Protein AF-A0A7Y7BFF6-F1 (afdb_monomer_lite)

Secondary structure (DSSP, 8-state):
-PPPP----------------PPPP--S--TTTTSS---------STT------------SGGG-TTEE-S--SPEEEEETTTTEEEEE-TT-S-EEEEETT----EEEESS---TT-PPPP-EEGGGTTTTEETTTTEEHHHHHHHHHS-EEEEEEE-SSEEEEEEEPPPPGGG--SSSTTHHHHHHHH--EEEEEEETTEEEEEEE-TT-TTGGG-EE-SSSEEEEEPPPPTTS-TT---EEEEE---

Foldseek 3Di:
DDDDDDDDDDDDDPPPPPPDDDDDPPDPDDVPPPPDDDDDDDDDDDDPDDDDDDDDDPDPWPCVPPFFADPFFHWAKDADPQQQKIWIDGFLAQWIWMAHNVGPDIDTQEHRNDDPQQDRAHTDGPVCFPPCQDPVPSGHFVNLLRVLQHKTWDHWYDANFKIKTKIKHGADPVLRDPGNVCSVVSSLVGIFIKIWMDGRHDTDDMDTPRQQVQVVVWDDPHNFWIKGWHDDDPPDPPPDTDIDIGGHDD

Sequence (250 aa):
MDNKIATVSNQKTNEILKTGSYRVPLMEYKPGFLEAEDITYKLSIEERRVELITQKLTLDNIYDDQNTFYPYFTPIIAASNKQQVFYMATPYGKTIYQMSLGSNNWEVFMEDVQLVGLNKPNGVPFSEQNKNINPMFGMTEKEMIYVESNGRILRIFTSENRLAIVHKTSFPEKNIPNTSKNIYSLSKKYQSIYLSVFEGKKKIFESDISQYPNWKNMLMLNDSTFLMEKVPEEDIEPNETTFELLTITP

Radius of gyration: 22.23 Å; chains: 1; bounding box: 56×48×79 Å

Structure (mmCIF, N/CA/C/O backbone):
data_AF-A0A7Y7BFF6-F1
#
_entry.id   AF-A0A7Y7BFF6-F1
#
loop_
_atom_site.group_PDB
_atom_site.id
_atom_site.type_symbol
_atom_site.label_atom_id
_atom_site.label_alt_id
_atom_site.label_comp_id
_atom_site.label_asym_id
_atom_site.label_entity_id
_atom_site.label_seq_id
_atom_site.pdbx_PDB_ins_code
_atom_site.Cartn_x
_atom_site.Cartn_y
_atom_site.Cartn_z
_atom_site.occupancy
_atom_site.B_iso_or_equiv
_atom_site.auth_seq_id
_atom_site.auth_comp_id
_atom_site.auth_asym_id
_atom_site.auth_atom_id
_atom_site.pdbx_PDB_model_num
ATOM 1 N N . MET A 1 1 ? -35.507 2.633 -55.254 1.00 33.41 1 MET A N 1
ATOM 2 C CA . MET A 1 1 ? -35.355 1.246 -54.772 1.00 33.41 1 MET A CA 1
ATOM 3 C C . MET A 1 1 ? -34.742 1.340 -53.398 1.00 33.41 1 MET A C 1
ATOM 5 O O . MET A 1 1 ? -33.596 1.752 -53.273 1.00 33.41 1 MET A O 1
ATOM 9 N N . ASP A 1 2 ? -35.576 1.079 -52.401 1.00 26.52 2 ASP A N 1
ATOM 10 C CA . ASP A 1 2 ? -35.280 1.215 -50.981 1.00 26.52 2 ASP A CA 1
ATOM 11 C C . ASP A 1 2 ? -34.502 0.000 -50.483 1.00 26.52 2 ASP A C 1
ATOM 13 O O . ASP A 1 2 ? -34.954 -1.135 -50.646 1.00 26.52 2 ASP A O 1
ATOM 17 N N . ASN A 1 3 ? -33.359 0.236 -49.838 1.00 28.16 3 ASN A N 1
ATOM 18 C CA . ASN A 1 3 ? -32.677 -0.801 -49.076 1.00 28.16 3 ASN A CA 1
ATOM 19 C C . ASN A 1 3 ? -33.102 -0.712 -47.612 1.00 28.16 3 ASN A C 1
ATOM 21 O O . ASN A 1 3 ? -32.906 0.291 -46.928 1.00 28.16 3 ASN A O 1
ATOM 25 N N . LYS A 1 4 ? -33.756 -1.793 -47.188 1.00 27.27 4 LYS A N 1
ATOM 26 C CA . LYS A 1 4 ? -34.405 -1.991 -45.898 1.00 27.27 4 LYS A CA 1
ATOM 27 C C . LYS A 1 4 ? -33.374 -2.133 -44.779 1.00 27.27 4 LYS A C 1
ATOM 29 O O . LYS A 1 4 ? -32.418 -2.893 -44.896 1.00 27.27 4 LYS A O 1
ATOM 34 N N . ILE A 1 5 ? -33.643 -1.445 -43.674 1.00 26.41 5 ILE A N 1
ATOM 35 C CA . ILE A 1 5 ? -33.011 -1.652 -42.371 1.00 26.41 5 ILE A CA 1
ATOM 36 C C . ILE A 1 5 ? -33.475 -3.012 -41.835 1.00 26.41 5 ILE A C 1
ATOM 38 O O . ILE A 1 5 ? -34.678 -3.272 -41.769 1.00 26.41 5 ILE A O 1
ATOM 42 N N . ALA A 1 6 ? -32.530 -3.871 -41.453 1.00 24.58 6 ALA A N 1
ATOM 43 C CA . ALA A 1 6 ? -32.811 -5.091 -40.708 1.00 24.58 6 ALA A CA 1
ATOM 44 C C . ALA A 1 6 ? -32.486 -4.865 -39.228 1.00 24.58 6 ALA A C 1
ATOM 46 O O . ALA A 1 6 ? -31.328 -4.738 -38.836 1.00 24.58 6 ALA A O 1
ATOM 47 N N . THR A 1 7 ? -33.538 -4.817 -38.417 1.00 25.86 7 THR A N 1
ATOM 48 C CA . THR A 1 7 ? -33.485 -4.900 -36.957 1.00 25.86 7 THR A CA 1
ATOM 49 C C . THR A 1 7 ? -33.488 -6.374 -36.556 1.00 25.86 7 THR A C 1
ATOM 51 O O . THR A 1 7 ? -34.394 -7.103 -36.954 1.00 25.86 7 THR A O 1
ATOM 54 N N . VAL A 1 8 ? -32.529 -6.811 -35.738 1.00 24.69 8 VAL A N 1
ATOM 55 C CA . VAL A 1 8 ? -32.561 -8.106 -35.026 1.00 24.69 8 VAL A CA 1
ATOM 56 C C . VAL A 1 8 ? -32.002 -7.838 -33.626 1.00 24.69 8 VAL A C 1
ATOM 58 O O . VAL A 1 8 ? -30.815 -7.594 -33.467 1.00 24.69 8 VAL A O 1
ATOM 61 N N . SER A 1 9 ? -32.852 -7.452 -32.673 1.00 24.69 9 SER A N 1
ATOM 62 C CA . SER A 1 9 ? -33.593 -8.291 -31.714 1.00 24.69 9 SER A CA 1
ATOM 63 C C . SER A 1 9 ? -32.695 -9.019 -30.707 1.00 24.69 9 SER A C 1
ATOM 65 O O . SER A 1 9 ? -32.046 -10.008 -31.041 1.00 24.69 9 SER A O 1
ATOM 67 N N . ASN A 1 10 ? -32.744 -8.543 -29.458 1.00 34.69 10 ASN A N 1
ATOM 68 C CA . ASN A 1 10 ? -32.218 -9.196 -28.262 1.00 34.69 10 ASN A CA 1
ATOM 69 C C . ASN A 1 10 ? -32.690 -10.653 -28.190 1.00 34.69 10 ASN A C 1
ATOM 71 O O . ASN A 1 10 ? -33.850 -10.920 -27.871 1.00 34.69 10 ASN A O 1
ATOM 75 N N . GLN A 1 11 ? -31.776 -11.590 -28.425 1.00 29.23 11 GLN A N 1
ATOM 76 C CA . GLN A 1 11 ? -31.942 -12.966 -27.990 1.00 29.23 11 GLN A CA 1
ATOM 77 C C . GLN A 1 11 ? -31.073 -13.193 -26.759 1.00 29.23 11 GLN A C 1
ATOM 79 O O . GLN A 1 11 ? -29.862 -13.001 -26.774 1.00 29.23 11 GLN A O 1
ATOM 84 N N . LYS A 1 12 ? -31.747 -13.578 -25.672 1.00 38.16 12 LYS A N 1
ATOM 85 C CA . LYS A 1 12 ? -31.154 -14.126 -24.457 1.00 38.16 12 LYS A CA 1
ATOM 86 C C . LYS A 1 12 ? -30.364 -15.384 -24.816 1.00 38.16 12 LYS A C 1
ATOM 88 O O . LYS A 1 12 ? -30.931 -16.472 -24.871 1.00 38.16 12 LYS A O 1
ATOM 93 N N . THR A 1 13 ? -29.061 -15.247 -24.973 1.00 27.39 13 THR A N 1
ATOM 94 C CA . THR A 1 13 ? -28.114 -16.327 -24.725 1.00 27.39 13 THR A CA 1
ATOM 95 C C . THR A 1 13 ? -27.342 -15.947 -23.474 1.00 27.39 13 THR A C 1
ATOM 97 O O . THR A 1 13 ? -26.497 -15.059 -23.485 1.00 27.39 13 THR A O 1
ATOM 100 N N . ASN A 1 14 ? -27.662 -16.617 -22.364 1.00 31.70 14 ASN A N 1
ATOM 101 C CA . ASN A 1 14 ? -26.747 -16.712 -21.231 1.00 31.70 14 ASN A CA 1
ATOM 102 C C . ASN A 1 14 ? -25.562 -17.581 -21.678 1.00 31.70 14 ASN A C 1
ATOM 104 O O . ASN A 1 14 ? -25.450 -18.738 -21.281 1.00 31.70 14 ASN A O 1
ATOM 108 N N . GLU A 1 15 ? -24.706 -17.054 -22.549 1.00 26.66 15 GLU A N 1
ATOM 109 C CA . GLU A 1 15 ? -23.352 -17.569 -22.654 1.00 26.66 15 GLU A CA 1
ATOM 110 C C . GLU A 1 15 ? -22.581 -16.989 -21.477 1.00 26.66 15 GLU A C 1
ATOM 112 O O . GLU A 1 15 ? -22.313 -15.790 -21.401 1.00 26.66 15 GLU A O 1
ATOM 117 N N . ILE A 1 16 ? -22.246 -17.856 -20.524 1.00 28.16 16 ILE A N 1
ATOM 118 C CA . ILE A 1 16 ? -21.184 -17.564 -19.571 1.00 28.16 16 ILE A CA 1
ATOM 119 C C . ILE A 1 16 ? -19.907 -17.481 -20.412 1.00 28.16 16 ILE A C 1
ATOM 121 O O . ILE A 1 16 ? -19.258 -18.492 -20.685 1.00 28.16 16 ILE A O 1
ATOM 125 N N . LEU A 1 17 ? -19.578 -16.272 -20.873 1.00 31.48 17 LEU A N 1
ATOM 126 C CA . LEU A 1 17 ? -18.250 -15.950 -21.371 1.00 31.48 17 LEU A CA 1
ATOM 127 C C . LEU A 1 17 ? -17.279 -16.379 -20.272 1.00 31.48 17 LEU A C 1
ATOM 129 O O . LEU A 1 17 ? -17.399 -15.930 -19.131 1.00 31.48 17 LEU A O 1
ATOM 133 N N . LYS A 1 18 ? -16.376 -17.311 -20.600 1.00 29.70 18 LYS A N 1
ATOM 134 C CA . LYS A 1 18 ? -15.351 -17.826 -19.685 1.00 29.70 18 LYS A CA 1
ATOM 135 C C . LYS A 1 18 ? -14.792 -16.679 -18.845 1.00 29.70 18 LYS A C 1
ATOM 137 O O . LYS A 1 18 ? -14.234 -15.730 -19.399 1.00 29.70 18 LYS A O 1
ATOM 142 N N . THR A 1 19 ? -14.931 -16.787 -17.525 1.00 26.61 19 THR A N 1
ATOM 143 C CA . THR A 1 19 ? -14.286 -15.896 -16.561 1.00 26.61 19 THR A CA 1
ATOM 144 C C . THR A 1 19 ? -12.778 -15.973 -16.767 1.00 26.61 19 THR A C 1
ATOM 146 O O . THR A 1 19 ? -12.158 -17.003 -16.506 1.00 26.61 19 THR A O 1
ATOM 149 N N . GLY A 1 20 ? -12.205 -14.891 -17.276 1.00 28.34 20 GLY A N 1
ATOM 150 C CA . GLY A 1 20 ? -10.782 -14.725 -17.524 1.00 28.34 20 GLY A CA 1
ATOM 151 C C . GLY A 1 20 ? -10.478 -13.249 -17.751 1.00 28.34 20 GLY A C 1
ATOM 152 O O . GLY A 1 20 ? -11.352 -12.488 -18.165 1.00 28.34 20 GLY A O 1
ATOM 153 N N . SER A 1 21 ? -9.256 -12.829 -17.442 1.00 26.59 21 SER A N 1
ATOM 154 C CA . SER A 1 21 ? -8.805 -11.459 -17.684 1.00 26.59 21 SER A CA 1
ATOM 155 C C . SER A 1 21 ? -8.542 -11.266 -19.176 1.00 26.59 21 SER A C 1
ATOM 157 O O . SER A 1 21 ? -7.613 -11.860 -19.722 1.00 26.59 21 SER A O 1
ATOM 159 N N . TYR A 1 22 ? -9.341 -10.432 -19.840 1.00 27.83 22 TYR A N 1
ATOM 160 C CA . TYR A 1 22 ? -9.114 -10.041 -21.231 1.00 27.83 22 TYR A CA 1
ATOM 161 C C . TYR A 1 22 ? -8.391 -8.693 -21.269 1.00 27.83 22 TYR A C 1
ATOM 163 O O . TYR A 1 22 ? -8.806 -7.740 -20.611 1.00 27.83 22 TYR A O 1
ATOM 171 N N . ARG A 1 23 ? -7.313 -8.597 -22.053 1.00 30.42 23 ARG A N 1
ATOM 172 C CA . ARG A 1 23 ? -6.704 -7.313 -22.416 1.00 30.42 23 ARG A CA 1
ATOM 173 C C . ARG A 1 23 ? -7.345 -6.822 -23.706 1.00 30.42 23 ARG A C 1
ATOM 175 O O . ARG A 1 23 ? -7.234 -7.492 -24.729 1.00 30.42 23 ARG A O 1
ATOM 182 N N . VAL A 1 24 ? -7.971 -5.650 -23.663 1.00 30.12 24 VAL A N 1
ATOM 183 C CA . VAL A 1 24 ? -8.358 -4.932 -24.880 1.00 30.12 24 VAL A CA 1
ATOM 184 C C . VAL A 1 24 ? -7.143 -4.113 -25.326 1.00 30.12 24 VAL A C 1
ATOM 186 O O . VAL A 1 24 ? -6.653 -3.300 -24.541 1.00 30.12 24 VAL A O 1
ATOM 189 N N . PRO A 1 25 ? -6.599 -4.325 -26.536 1.00 31.47 25 PRO A N 1
ATOM 190 C CA . PRO A 1 25 ? -5.584 -3.431 -27.070 1.00 31.47 25 PRO A CA 1
ATOM 191 C C . PRO A 1 25 ? -6.209 -2.047 -27.272 1.00 31.47 25 PRO A C 1
ATOM 193 O O . PRO A 1 25 ? -7.229 -1.922 -27.951 1.00 31.47 25 PRO A O 1
ATOM 196 N N . LEU A 1 26 ? -5.600 -1.009 -26.695 1.00 38.91 26 LEU A N 1
ATOM 197 C CA . LEU A 1 26 ? -5.906 0.376 -27.052 1.00 38.91 26 LEU A CA 1
ATOM 198 C C . LEU A 1 26 ? -5.475 0.576 -28.511 1.00 38.91 26 LEU A C 1
ATOM 200 O O . LEU A 1 26 ? -4.303 0.810 -28.800 1.00 38.91 26 LEU A O 1
ATOM 204 N N . MET A 1 27 ? -6.422 0.398 -29.437 1.00 31.77 27 MET A N 1
ATOM 205 C CA . MET A 1 27 ? -6.283 0.883 -30.808 1.00 31.77 27 MET A CA 1
ATOM 206 C C . MET A 1 27 ? -6.081 2.401 -30.777 1.00 31.77 27 MET A C 1
ATOM 208 O O . MET A 1 27 ? -6.569 3.066 -29.865 1.00 31.77 27 MET A O 1
ATOM 212 N N . GLU A 1 28 ? -5.333 2.904 -31.761 1.00 35.09 28 GLU A N 1
ATOM 213 C CA . GLU A 1 28 ? -4.931 4.304 -31.930 1.00 35.09 28 GLU A CA 1
ATOM 214 C C . GLU A 1 28 ? -5.934 5.308 -31.352 1.00 35.09 28 GLU A C 1
ATOM 216 O O . GLU A 1 28 ? -7.123 5.292 -31.679 1.00 35.09 28 GLU A O 1
ATOM 221 N N . TYR A 1 29 ? -5.410 6.187 -30.496 1.00 36.97 29 TYR A N 1
ATOM 222 C CA . TYR A 1 29 ? -6.125 7.264 -29.826 1.00 36.97 29 TYR A CA 1
ATOM 223 C C . TYR A 1 29 ? -7.003 8.038 -30.821 1.00 36.97 29 TYR A C 1
ATOM 225 O O . TYR A 1 29 ? -6.522 8.884 -31.577 1.00 36.97 29 TYR A O 1
ATOM 233 N N . LYS A 1 30 ? -8.310 7.760 -30.814 1.00 32.19 30 LYS A N 1
ATOM 234 C CA . LYS A 1 30 ? -9.306 8.670 -31.375 1.00 32.19 30 LYS A CA 1
ATOM 235 C C . LYS A 1 30 ? -9.630 9.710 -30.300 1.00 32.19 30 LYS A C 1
ATOM 237 O O . LYS A 1 30 ? -10.034 9.313 -29.203 1.00 32.19 30 LYS A O 1
ATOM 242 N N . PRO A 1 31 ? -9.484 11.018 -30.581 1.00 31.34 31 PRO A N 1
ATOM 243 C CA . PRO A 1 31 ? -9.957 12.055 -29.673 1.00 31.34 31 PRO A CA 1
ATOM 244 C C . PRO A 1 31 ? -11.454 11.819 -29.434 1.00 31.34 31 PRO A C 1
ATOM 246 O O . PRO A 1 31 ? -12.227 11.807 -30.391 1.00 31.34 31 PRO A O 1
ATOM 249 N N . GLY A 1 32 ? -11.834 11.534 -28.186 1.00 38.69 32 GLY A N 1
ATOM 250 C CA . GLY A 1 32 ? -13.207 11.188 -27.796 1.00 38.69 32 GLY A CA 1
ATOM 251 C C . GLY A 1 32 ? -13.395 9.801 -27.167 1.00 38.69 32 GLY A C 1
ATOM 252 O O . GLY A 1 32 ? -14.488 9.514 -26.703 1.00 38.69 32 GLY A O 1
ATOM 253 N N . PHE A 1 33 ? -12.365 8.943 -27.107 1.00 34.31 33 PHE A N 1
ATOM 254 C CA . PHE A 1 33 ? -12.467 7.643 -26.411 1.00 34.31 33 PHE A CA 1
ATOM 255 C C . PHE A 1 33 ? -12.230 7.732 -24.888 1.00 34.31 33 PHE A C 1
ATOM 257 O O . PHE A 1 33 ? -12.571 6.812 -24.161 1.00 34.31 33 PHE A O 1
ATOM 264 N N . LEU A 1 34 ? -11.649 8.837 -24.404 1.00 34.69 34 LEU A N 1
ATOM 265 C CA . LEU A 1 34 ? -11.399 9.109 -22.977 1.00 34.69 34 LEU A CA 1
ATOM 266 C C . LEU A 1 34 ? -12.340 10.174 -22.395 1.00 34.69 34 LEU A C 1
ATOM 268 O O . LEU A 1 34 ? -12.072 10.744 -21.340 1.00 34.69 34 LEU A O 1
ATOM 272 N N . GLU A 1 35 ? -13.462 10.437 -23.060 1.00 36.09 35 GLU A N 1
ATOM 273 C CA . GLU A 1 35 ? -14.623 10.948 -22.343 1.00 36.09 35 GLU A CA 1
ATOM 274 C C . GLU A 1 35 ? -15.370 9.729 -21.791 1.00 36.09 35 GLU A C 1
ATOM 276 O O . GLU A 1 35 ? -16.049 9.037 -22.540 1.00 36.09 35 GLU A O 1
ATOM 281 N N . ALA A 1 36 ? -15.217 9.492 -20.485 1.00 36.16 36 ALA A N 1
ATOM 282 C CA . ALA A 1 36 ? -15.808 8.413 -19.685 1.00 36.16 36 ALA A CA 1
ATOM 283 C C . ALA A 1 36 ? -15.014 7.093 -19.638 1.00 36.16 36 ALA A C 1
ATOM 285 O O . ALA A 1 36 ? -15.031 6.293 -20.564 1.00 36.16 36 ALA A O 1
ATOM 286 N N . GLU A 1 37 ? -14.361 6.833 -18.502 1.00 30.31 37 GLU A N 1
ATOM 287 C CA . GLU A 1 37 ? -14.862 5.887 -17.486 1.00 30.31 37 GLU A CA 1
ATOM 288 C C . GLU A 1 37 ? -13.778 5.651 -16.417 1.00 30.31 37 GLU A C 1
ATOM 290 O O . GLU A 1 37 ? -12.951 4.747 -16.518 1.00 30.31 37 GLU A O 1
ATOM 295 N N . ASP A 1 38 ? -13.798 6.461 -15.354 1.00 33.84 38 ASP A N 1
ATOM 296 C CA . ASP A 1 38 ? -13.112 6.131 -14.103 1.00 33.84 38 ASP A CA 1
ATOM 297 C C . ASP A 1 38 ? -13.982 5.133 -13.326 1.00 33.84 38 ASP A C 1
ATOM 299 O O . ASP A 1 38 ? -15.070 5.464 -12.849 1.00 33.84 38 ASP A O 1
ATOM 303 N N . ILE A 1 39 ? -13.525 3.885 -13.216 1.00 30.23 39 ILE A N 1
ATOM 304 C CA . ILE A 1 39 ? -14.271 2.799 -12.567 1.00 30.23 39 ILE A CA 1
ATOM 305 C C . ILE A 1 39 ? -13.813 2.672 -11.110 1.00 30.23 39 ILE A C 1
ATOM 307 O O . ILE A 1 39 ? -12.686 2.259 -10.841 1.00 30.23 39 ILE A O 1
ATOM 311 N N . THR A 1 40 ? -14.697 2.961 -10.151 1.00 34.09 40 THR A N 1
ATOM 312 C CA . THR A 1 40 ? -14.514 2.587 -8.735 1.00 34.09 40 THR A CA 1
ATOM 313 C C . THR A 1 40 ? -15.777 1.908 -8.201 1.00 34.09 40 THR A C 1
ATOM 315 O O . THR A 1 40 ? -16.891 2.362 -8.452 1.00 34.09 40 THR A O 1
ATOM 318 N N . TYR A 1 41 ? -15.610 0.798 -7.474 1.00 30.81 41 TYR A N 1
ATOM 319 C CA . TYR A 1 41 ? -16.701 -0.067 -7.014 1.00 30.81 41 TYR A CA 1
ATOM 320 C C . TYR A 1 41 ? -17.181 0.316 -5.606 1.00 30.81 41 TYR A C 1
ATOM 322 O O . TYR A 1 41 ? -16.373 0.432 -4.686 1.00 30.81 41 TYR A O 1
ATOM 330 N N . LYS A 1 42 ? -18.502 0.417 -5.405 1.00 33.56 42 LYS A N 1
ATOM 331 C CA . LYS A 1 42 ? -19.147 0.444 -4.080 1.00 33.56 42 LYS A CA 1
ATOM 332 C C . LYS A 1 42 ? -20.212 -0.651 -4.039 1.00 33.56 42 LYS A C 1
ATOM 334 O O . LYS A 1 42 ? -21.018 -0.755 -4.959 1.00 33.56 42 LYS A O 1
ATOM 339 N N . LEU A 1 43 ? -20.210 -1.471 -2.988 1.00 27.98 43 LEU A N 1
ATOM 340 C CA . LEU A 1 43 ? -21.241 -2.482 -2.750 1.00 27.98 43 LEU A CA 1
ATOM 341 C C . LEU A 1 43 ? -22.232 -1.919 -1.722 1.00 27.98 43 LEU A C 1
ATOM 343 O O . LEU A 1 43 ? -21.849 -1.634 -0.590 1.00 27.98 43 LEU A O 1
ATOM 347 N N . SER A 1 44 ? -23.487 -1.739 -2.126 1.00 28.83 44 SER A N 1
ATOM 348 C CA . SER A 1 44 ? -24.608 -1.428 -1.235 1.00 28.83 44 SER A CA 1
ATOM 349 C C . SER A 1 44 ? -25.555 -2.625 -1.247 1.00 28.83 44 SER A C 1
ATOM 351 O O . SER A 1 44 ? -25.980 -3.054 -2.320 1.00 28.83 44 SER A O 1
ATOM 353 N N . ILE A 1 45 ? -25.838 -3.197 -0.074 1.00 30.86 45 ILE A N 1
ATOM 354 C CA . ILE A 1 45 ? -26.837 -4.258 0.094 1.00 30.86 45 ILE A CA 1
ATOM 355 C C . ILE A 1 45 ? -27.985 -3.667 0.906 1.00 30.86 45 ILE A C 1
ATOM 357 O O . ILE A 1 45 ? -28.085 -3.883 2.108 1.00 30.86 45 ILE A O 1
ATOM 361 N N . GLU A 1 46 ? -28.858 -2.934 0.226 1.00 30.53 46 GLU A N 1
ATOM 362 C CA . GLU A 1 46 ? -30.227 -2.735 0.684 1.00 30.53 46 GLU A CA 1
ATOM 363 C C . GLU A 1 46 ? -31.169 -3.226 -0.416 1.00 30.53 46 GLU A C 1
ATOM 365 O O . GLU A 1 46 ? -31.022 -2.910 -1.596 1.00 30.53 46 GLU A O 1
ATOM 370 N N . GLU A 1 47 ? -32.049 -4.138 -0.012 1.00 35.62 47 GLU A N 1
ATOM 371 C CA . GLU A 1 47 ? -33.202 -4.687 -0.727 1.00 35.62 47 GLU A CA 1
ATOM 372 C C . GLU A 1 47 ? -33.255 -4.441 -2.253 1.00 35.62 47 GLU A C 1
ATOM 374 O O . GLU A 1 47 ? -33.990 -3.614 -2.782 1.00 35.62 47 GLU A O 1
ATOM 379 N N . ARG A 1 48 ? -32.513 -5.285 -2.983 1.00 33.81 48 ARG A N 1
ATOM 380 C CA . ARG A 1 48 ? -32.713 -5.618 -4.410 1.00 33.81 48 ARG A CA 1
ATOM 381 C C . ARG A 1 48 ? -32.571 -4.486 -5.438 1.00 33.81 48 ARG A C 1
ATOM 383 O O . ARG A 1 48 ? -33.087 -4.628 -6.549 1.00 33.81 48 ARG A O 1
ATOM 390 N N . ARG A 1 49 ? -31.770 -3.454 -5.171 1.00 27.86 49 ARG A N 1
ATOM 391 C CA . ARG A 1 49 ? -31.165 -2.647 -6.246 1.00 27.86 49 ARG A CA 1
ATOM 392 C C . ARG A 1 49 ? -29.699 -2.342 -5.964 1.00 27.86 49 ARG A C 1
ATOM 394 O O . ARG A 1 49 ? -29.368 -1.643 -5.019 1.00 27.86 49 ARG A O 1
ATOM 401 N N . VAL A 1 50 ? -28.829 -2.846 -6.837 1.00 30.31 50 VAL A N 1
ATOM 402 C CA . VAL A 1 50 ? -27.457 -2.349 -6.975 1.00 30.31 50 VAL A CA 1
ATOM 403 C C . VAL A 1 50 ? -27.531 -1.191 -7.963 1.00 30.31 50 VAL A C 1
ATOM 405 O O . VAL A 1 50 ? -27.678 -1.416 -9.162 1.00 30.31 50 VAL A O 1
ATOM 408 N N . GLU A 1 51 ? -27.509 0.042 -7.466 1.00 29.83 51 GLU A N 1
ATOM 409 C CA . GLU A 1 51 ? -27.385 1.222 -8.322 1.00 29.83 51 GLU A CA 1
ATOM 410 C C . GLU A 1 51 ? -25.905 1.570 -8.493 1.00 29.83 51 GLU A C 1
ATOM 412 O O . GLU A 1 51 ? -25.161 1.730 -7.524 1.00 29.83 51 GLU A O 1
ATOM 417 N N . LEU A 1 52 ? -25.473 1.643 -9.752 1.00 33.56 52 LEU A N 1
ATOM 418 C CA . LEU A 1 52 ? -24.131 2.064 -10.126 1.00 33.56 52 LEU A CA 1
ATOM 419 C C . LEU A 1 52 ? -24.107 3.596 -10.113 1.00 33.56 52 LEU A C 1
ATOM 421 O O . LEU A 1 52 ? -24.674 4.234 -10.998 1.00 33.56 52 LEU A O 1
ATOM 425 N N . ILE A 1 53 ? -23.503 4.189 -9.086 1.00 36.44 53 ILE A N 1
ATOM 426 C CA . ILE A 1 53 ? -23.353 5.642 -8.986 1.00 36.44 53 ILE A CA 1
ATOM 427 C C . ILE A 1 53 ? -21.926 5.999 -9.399 1.00 36.44 53 ILE A C 1
ATOM 429 O O . ILE A 1 53 ? -20.976 5.710 -8.675 1.00 36.44 53 ILE A O 1
ATOM 433 N N . THR A 1 54 ? -21.783 6.645 -10.556 1.00 35.00 54 THR A N 1
ATOM 434 C CA . THR A 1 54 ? -20.509 7.201 -11.026 1.00 35.00 54 THR A CA 1
ATOM 435 C C . THR A 1 54 ? -20.362 8.617 -10.476 1.00 35.00 54 THR A C 1
ATOM 437 O O . THR A 1 54 ? -21.134 9.506 -10.833 1.00 35.00 54 THR A O 1
ATOM 440 N N . GLN A 1 55 ? -19.379 8.847 -9.606 1.00 41.72 55 GLN A N 1
ATOM 441 C CA . GLN A 1 55 ? -18.993 10.193 -9.185 1.00 41.72 55 GLN A CA 1
ATOM 442 C C . GLN A 1 55 ? -17.544 10.470 -9.557 1.00 41.72 55 GLN A C 1
ATOM 444 O O . GLN A 1 55 ? -16.657 9.665 -9.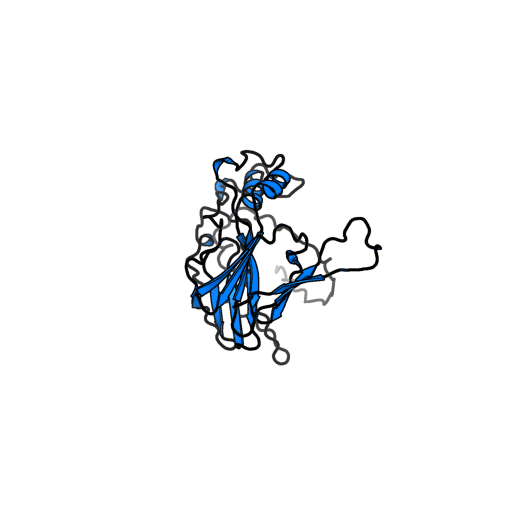283 1.00 41.72 55 GLN A O 1
ATOM 449 N N . LYS A 1 56 ? -17.316 11.638 -10.165 1.00 41.38 56 LYS A N 1
ATOM 450 C CA . LYS A 1 56 ? -15.979 12.142 -10.461 1.00 41.38 56 LYS A CA 1
ATOM 451 C C . LYS A 1 56 ? -15.314 12.556 -9.153 1.00 41.38 56 LYS A C 1
ATOM 453 O O . LYS A 1 56 ? -15.723 13.532 -8.528 1.00 41.38 56 LYS A O 1
ATOM 458 N N . LEU A 1 57 ? -14.296 11.808 -8.758 1.00 45.38 57 LEU A N 1
ATOM 459 C CA . LEU A 1 57 ? -13.433 12.161 -7.645 1.00 45.38 57 LEU A CA 1
ATOM 460 C C . LEU A 1 57 ? -12.243 12.942 -8.190 1.00 45.38 57 LEU A C 1
ATOM 462 O O . LEU A 1 57 ? -11.377 12.371 -8.843 1.00 45.38 57 LEU A O 1
ATOM 466 N N . THR A 1 58 ? -12.196 14.245 -7.921 1.00 45.34 58 THR A N 1
ATOM 467 C CA . THR A 1 58 ? -10.970 15.028 -8.112 1.00 45.34 58 THR A CA 1
ATOM 468 C C . THR A 1 58 ? -10.063 14.731 -6.922 1.00 45.34 58 THR A C 1
ATOM 470 O O . THR A 1 58 ? -10.147 15.378 -5.879 1.00 45.34 58 THR A O 1
ATOM 473 N N . LEU A 1 59 ? -9.289 13.657 -7.022 1.00 53.47 59 LEU A N 1
ATOM 474 C CA . LEU A 1 59 ? -8.292 13.300 -6.025 1.00 53.47 59 LEU A CA 1
ATOM 475 C C . LEU A 1 59 ? -7.000 13.988 -6.456 1.00 53.47 59 LEU A C 1
ATOM 477 O O . LEU A 1 59 ? -6.423 13.517 -7.421 1.00 53.47 59 LEU A O 1
ATOM 481 N N . ASP A 1 60 ? -6.528 15.024 -5.755 1.00 51.28 60 ASP A N 1
ATOM 482 C CA . ASP A 1 60 ? -5.166 15.541 -5.970 1.00 51.28 60 ASP A CA 1
ATOM 483 C C . ASP A 1 60 ? -4.173 14.396 -5.730 1.00 51.28 60 ASP A C 1
ATOM 485 O O . ASP A 1 60 ? -3.818 14.056 -4.595 1.00 51.28 60 ASP A O 1
ATOM 489 N N . ASN A 1 61 ? -3.808 13.699 -6.800 1.00 65.69 61 ASN A N 1
ATOM 490 C CA . ASN A 1 61 ? -3.072 12.458 -6.716 1.00 65.69 61 ASN A CA 1
ATOM 491 C C . ASN A 1 61 ? -2.145 12.323 -7.925 1.00 65.69 61 ASN A C 1
ATOM 493 O O . ASN A 1 61 ? -2.305 12.945 -8.970 1.00 65.69 61 ASN A O 1
ATOM 497 N N . ILE A 1 62 ? -1.123 11.492 -7.774 1.00 73.31 62 ILE A N 1
ATOM 498 C CA . ILE A 1 62 ? -0.119 11.278 -8.820 1.00 73.31 62 ILE A CA 1
ATOM 499 C C . ILE A 1 62 ? -0.695 10.718 -10.137 1.00 73.31 62 ILE A C 1
ATOM 501 O O . ILE A 1 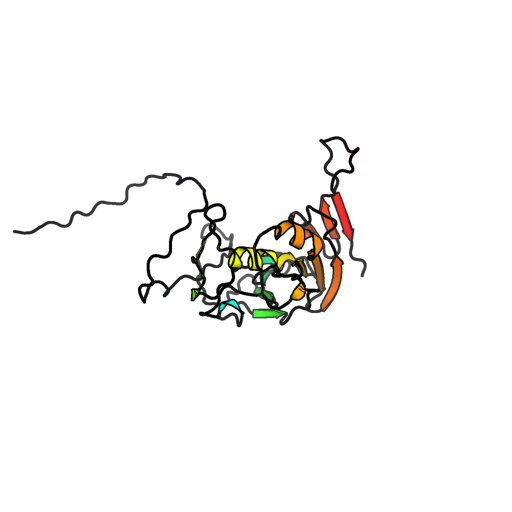62 ? 0.009 10.725 -11.137 1.00 73.31 62 ILE A O 1
ATOM 505 N N . TYR A 1 63 ? -1.924 10.193 -10.137 1.00 74.38 63 TYR A N 1
ATOM 506 C CA . TYR A 1 63 ? -2.564 9.570 -11.298 1.00 74.38 63 TYR A CA 1
ATOM 507 C C . TYR A 1 63 ? -3.224 10.595 -12.225 1.00 74.38 63 TYR A C 1
ATOM 509 O O . TYR A 1 63 ? -3.571 10.238 -13.346 1.00 74.38 63 TYR A O 1
ATOM 517 N N . ASP A 1 64 ? -3.326 11.859 -11.807 1.00 73.62 64 ASP A N 1
ATOM 518 C CA . ASP A 1 64 ? -3.773 12.957 -12.671 1.00 73.62 64 ASP A CA 1
ATOM 519 C C . ASP A 1 64 ? -2.715 13.352 -13.725 1.00 73.62 64 ASP A C 1
ATOM 521 O O . ASP A 1 64 ? -3.003 14.117 -14.650 1.00 73.62 64 ASP A O 1
ATOM 525 N N . ASP A 1 65 ? -1.480 12.838 -13.620 1.00 77.94 65 ASP A N 1
ATOM 526 C CA . ASP A 1 65 ? -0.427 13.089 -14.607 1.00 77.94 65 ASP A CA 1
ATOM 527 C C . ASP A 1 65 ? -0.699 12.355 -15.930 1.00 77.94 65 ASP A C 1
ATOM 529 O O . ASP A 1 65 ? -0.390 11.177 -16.107 1.00 77.94 65 ASP A O 1
ATOM 533 N N . GLN A 1 66 ? -1.194 13.103 -16.914 1.00 78.44 66 GLN A N 1
ATOM 534 C CA . GLN A 1 66 ? -1.472 12.614 -18.268 1.00 78.44 66 GLN A CA 1
ATOM 535 C C . GLN A 1 66 ? -0.222 12.199 -19.066 1.00 78.44 66 GLN A C 1
ATOM 537 O O . GLN A 1 66 ? -0.358 11.668 -20.167 1.00 78.44 66 GLN A O 1
ATOM 542 N N . ASN A 1 67 ? 0.992 12.436 -18.555 1.00 85.44 67 ASN A N 1
ATOM 543 C CA . ASN A 1 67 ? 2.251 12.062 -19.210 1.00 85.44 67 ASN A CA 1
ATOM 544 C C . ASN A 1 67 ? 2.917 10.828 -18.591 1.00 85.44 67 ASN A C 1
ATOM 546 O O . ASN A 1 67 ? 3.832 10.258 -19.200 1.00 85.44 67 ASN A O 1
ATOM 550 N N . THR A 1 68 ? 2.395 10.347 -17.463 1.00 85.19 68 THR A N 1
ATOM 551 C CA . THR A 1 68 ? 2.973 9.236 -16.718 1.00 85.19 68 THR A CA 1
ATOM 552 C C . THR A 1 68 ? 1.923 8.188 -16.369 1.00 85.19 68 THR A C 1
ATOM 554 O O . THR A 1 68 ? 0.928 8.453 -15.710 1.00 85.19 68 THR A O 1
ATOM 557 N N . PHE A 1 69 ? 2.187 6.943 -16.741 1.00 84.31 69 PHE A N 1
ATOM 558 C CA . PHE A 1 69 ? 1.377 5.803 -16.352 1.00 84.31 69 PHE A CA 1
ATOM 559 C C . PHE A 1 69 ? 1.895 5.121 -15.090 1.00 84.31 69 PHE A C 1
ATOM 561 O O . PHE A 1 69 ? 3.075 4.778 -14.975 1.00 84.31 69 PHE A O 1
ATOM 568 N N . TYR A 1 70 ? 0.968 4.812 -14.188 1.00 85.44 70 TYR A N 1
ATOM 569 C CA . TYR A 1 70 ? 1.220 4.045 -12.978 1.00 85.44 70 TYR A CA 1
ATOM 570 C C . TYR A 1 70 ? 0.531 2.673 -13.067 1.00 85.44 70 TYR A C 1
ATOM 572 O O . TYR A 1 70 ? -0.697 2.616 -13.098 1.00 85.44 70 TYR A O 1
ATOM 580 N N . PRO A 1 71 ? 1.285 1.555 -13.064 1.00 80.50 71 PRO A N 1
ATOM 581 C CA . PRO A 1 71 ? 0.718 0.221 -13.310 1.00 80.50 71 PRO A CA 1
ATOM 582 C C . PRO A 1 71 ? -0.294 -0.270 -12.265 1.00 80.50 71 PRO A C 1
ATOM 584 O O . PRO A 1 71 ? -1.122 -1.127 -12.564 1.00 80.50 71 PRO A O 1
ATOM 587 N N . TYR A 1 72 ? -0.249 0.265 -11.040 1.00 82.81 72 TYR A N 1
ATOM 588 C CA . TYR A 1 72 ? -1.217 -0.038 -9.986 1.00 82.81 72 TYR A CA 1
ATOM 589 C C . TYR A 1 72 ? -2.078 1.179 -9.680 1.00 82.81 72 TYR A C 1
ATOM 591 O O . TYR A 1 72 ? -1.646 2.069 -8.958 1.00 82.81 72 TYR A O 1
ATOM 599 N N . PHE A 1 73 ? -3.304 1.173 -10.192 1.00 79.94 73 PHE A N 1
ATOM 600 C CA . PHE A 1 73 ? -4.270 2.264 -10.036 1.00 79.94 73 PHE A CA 1
ATOM 601 C C . PHE A 1 73 ? -5.566 1.833 -9.334 1.00 79.94 73 PHE A C 1
ATOM 60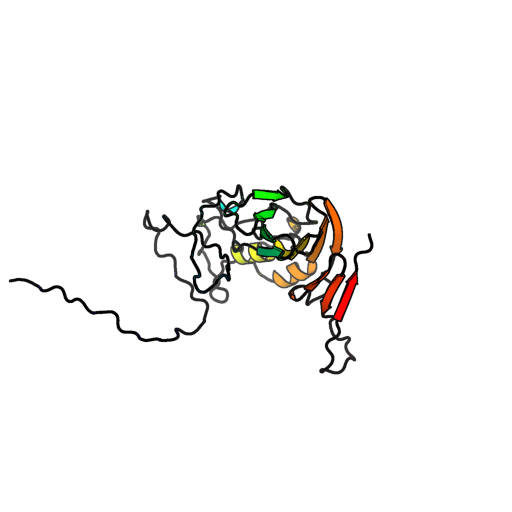3 O O . PHE A 1 73 ? -6.322 2.686 -8.884 1.00 79.94 73 PHE A O 1
ATOM 610 N N . THR A 1 74 ? -5.829 0.527 -9.194 1.00 83.38 74 THR A N 1
ATOM 611 C CA . THR A 1 74 ? -7.032 0.028 -8.510 1.00 83.38 74 THR A CA 1
ATOM 612 C C . THR A 1 74 ? -7.037 0.457 -7.037 1.00 83.38 74 THR A C 1
ATOM 614 O O . THR A 1 74 ? -6.114 0.078 -6.309 1.00 83.38 74 THR A O 1
ATOM 617 N N . PRO A 1 75 ? -8.053 1.210 -6.574 1.00 87.44 75 PRO A N 1
ATOM 618 C CA . PRO A 1 75 ? -8.117 1.654 -5.189 1.00 87.44 75 PRO A CA 1
ATOM 619 C C . PRO A 1 75 ? -8.230 0.494 -4.198 1.00 87.44 75 PRO A C 1
ATOM 621 O O . PRO A 1 75 ? -8.883 -0.519 -4.453 1.00 87.44 75 PRO A O 1
ATOM 624 N N . ILE A 1 76 ? -7.613 0.675 -3.037 1.00 90.50 76 ILE A N 1
ATOM 625 C CA . ILE A 1 76 ? -7.681 -0.234 -1.897 1.00 90.50 76 ILE A CA 1
ATOM 626 C C . ILE A 1 76 ? -8.757 0.302 -0.969 1.00 90.50 76 ILE A C 1
ATOM 628 O O . ILE A 1 76 ? -8.655 1.435 -0.503 1.00 90.50 76 ILE A O 1
ATOM 632 N N . ILE A 1 77 ? -9.782 -0.509 -0.720 1.00 89.94 77 ILE A N 1
ATOM 633 C CA . ILE A 1 77 ? -10.981 -0.107 0.015 1.00 89.94 77 ILE A CA 1
ATOM 634 C C . ILE A 1 77 ? -11.104 -0.954 1.282 1.00 89.94 77 ILE A C 1
ATOM 636 O O . ILE A 1 77 ? -10.838 -2.157 1.265 1.00 89.94 77 ILE A O 1
ATOM 640 N N . ALA A 1 78 ? -11.544 -0.329 2.369 1.00 91.19 78 ALA A N 1
ATOM 641 C CA . ALA A 1 78 ? -11.976 -0.998 3.590 1.00 91.19 78 ALA A CA 1
ATOM 642 C C . ALA A 1 78 ? -13.283 -0.373 4.092 1.00 91.19 78 ALA A C 1
ATOM 644 O O . ALA A 1 78 ? -13.577 0.783 3.794 1.00 91.19 78 ALA A O 1
ATOM 645 N N . ALA A 1 79 ? -14.076 -1.129 4.847 1.00 88.38 79 ALA A N 1
ATOM 646 C CA . ALA A 1 79 ? -15.348 -0.663 5.386 1.00 88.38 79 ALA A CA 1
ATOM 647 C C . ALA A 1 79 ? -15.443 -0.991 6.876 1.00 88.38 79 ALA A C 1
ATOM 649 O O . ALA A 1 79 ? -15.253 -2.141 7.276 1.00 88.38 79 ALA A O 1
ATOM 650 N N . SER A 1 80 ? -15.789 0.011 7.681 1.00 85.12 80 SER A N 1
ATOM 651 C CA . SER A 1 80 ? -16.119 -0.164 9.090 1.00 85.12 80 SER A CA 1
ATOM 652 C C . SER A 1 80 ? -17.632 -0.137 9.257 1.00 85.12 80 SER A C 1
ATOM 654 O O . SER A 1 80 ? -18.255 0.924 9.290 1.00 85.12 80 SER A O 1
ATOM 656 N N . ASN A 1 81 ? -18.235 -1.320 9.398 1.00 75.31 81 ASN A N 1
ATOM 657 C CA . ASN A 1 81 ? -19.675 -1.443 9.646 1.00 75.31 81 ASN A CA 1
ATOM 658 C C . ASN A 1 81 ? -20.088 -0.802 10.980 1.00 75.31 81 ASN A C 1
ATOM 660 O O . ASN A 1 81 ? -21.211 -0.330 11.110 1.00 75.31 81 ASN A O 1
ATOM 664 N N . LYS A 1 82 ? -19.199 -0.773 11.980 1.00 81.38 82 LYS A N 1
ATOM 665 C CA . LYS A 1 82 ? -19.493 -0.144 13.277 1.00 81.38 82 LYS A CA 1
ATOM 666 C C . LYS A 1 82 ? -19.507 1.378 13.183 1.00 81.38 82 LYS A C 1
ATOM 668 O O . LYS A 1 82 ? -20.457 2.004 13.632 1.00 81.38 82 LYS A O 1
ATOM 673 N N . GLN A 1 83 ? -18.471 1.957 12.581 1.00 81.38 83 GLN A N 1
ATOM 674 C CA . GLN A 1 83 ? -18.353 3.409 12.425 1.00 81.38 83 GLN A CA 1
ATOM 675 C C . GLN A 1 83 ? -19.220 3.952 11.285 1.00 81.38 83 GLN A C 1
ATOM 677 O O . GLN A 1 83 ? -19.329 5.162 11.133 1.00 81.38 83 GLN A O 1
ATOM 682 N N . GLN A 1 84 ? -19.824 3.068 10.486 1.00 85.56 84 GLN A N 1
ATOM 683 C CA . GLN A 1 84 ? -20.598 3.433 9.310 1.00 85.56 84 GLN A CA 1
ATOM 684 C C . GLN A 1 84 ? -19.762 4.301 8.351 1.00 85.56 84 GLN A C 1
ATOM 686 O O . GLN A 1 84 ? -20.203 5.352 7.903 1.00 85.56 84 GLN A O 1
ATOM 691 N N . VAL A 1 85 ? -18.538 3.866 8.025 1.00 89.00 85 VAL A N 1
ATOM 692 C CA . VAL A 1 85 ? -17.645 4.562 7.079 1.00 89.00 85 VAL A CA 1
ATOM 693 C C . VAL A 1 85 ? -16.929 3.595 6.131 1.00 89.00 85 VAL A C 1
ATOM 695 O O . VAL A 1 85 ? -16.634 2.450 6.475 1.00 89.00 85 VAL A O 1
ATOM 698 N N . PHE A 1 86 ? -16.605 4.088 4.941 1.00 90.81 86 PHE A N 1
ATOM 699 C CA . PHE A 1 86 ? -15.660 3.501 4.000 1.00 90.81 86 PHE A CA 1
ATOM 700 C C . PHE A 1 86 ? -14.348 4.274 4.034 1.00 90.81 86 PHE A C 1
ATOM 702 O O . PHE A 1 86 ? -14.353 5.498 4.134 1.00 90.81 86 PHE A O 1
ATOM 709 N N . TYR A 1 87 ? -13.244 3.558 3.867 1.00 92.12 87 TYR A N 1
ATOM 710 C CA . TYR A 1 87 ? -11.915 4.112 3.665 1.00 92.12 87 TYR A CA 1
ATOM 711 C C . TYR A 1 87 ? -11.381 3.687 2.308 1.00 92.12 87 TYR A C 1
ATOM 713 O O . TYR A 1 87 ? -11.640 2.571 1.854 1.00 92.12 87 TYR A O 1
ATOM 721 N N . MET A 1 88 ? -10.607 4.564 1.681 1.00 92.50 88 MET A N 1
ATOM 722 C CA . MET A 1 88 ? -9.974 4.303 0.398 1.00 92.50 88 MET A CA 1
ATOM 723 C C . MET A 1 88 ? -8.573 4.902 0.355 1.00 92.50 88 MET A C 1
ATOM 725 O O . MET A 1 88 ? -8.344 6.007 0.842 1.00 92.50 88 MET A O 1
ATOM 729 N N . ALA A 1 89 ? -7.652 4.202 -0.294 1.00 91.75 89 ALA A N 1
ATOM 730 C CA . ALA A 1 89 ? -6.380 4.758 -0.731 1.00 91.75 89 ALA A CA 1
ATOM 731 C C . ALA A 1 89 ? -6.050 4.268 -2.135 1.00 91.75 89 ALA A C 1
ATOM 733 O O . ALA A 1 89 ? -6.423 3.160 -2.523 1.00 91.75 89 ALA A O 1
ATOM 734 N N . THR A 1 90 ? -5.300 5.059 -2.890 1.00 91.00 90 THR A N 1
ATOM 735 C CA . THR A 1 90 ? -4.662 4.553 -4.106 1.00 91.00 90 THR A CA 1
ATOM 736 C C . THR A 1 90 ? -3.371 3.810 -3.734 1.00 91.00 90 THR A C 1
ATOM 738 O O . THR A 1 90 ? -2.722 4.184 -2.755 1.00 91.00 90 THR A O 1
ATOM 741 N N . PRO A 1 91 ? -2.946 2.778 -4.489 1.00 91.62 91 PRO A N 1
ATOM 742 C CA . PRO A 1 91 ? -1.795 1.953 -4.109 1.00 91.62 91 PRO A CA 1
ATOM 743 C C . PRO A 1 91 ? -0.515 2.757 -3.867 1.00 91.62 91 PRO A C 1
ATOM 745 O O . PRO A 1 91 ? 0.189 2.533 -2.890 1.00 91.62 91 PRO A O 1
ATOM 748 N N . TYR A 1 92 ? -0.212 3.715 -4.735 1.00 90.62 92 TYR A N 1
ATOM 749 C CA . TYR A 1 92 ? 0.964 4.570 -4.593 1.00 90.62 92 TYR A CA 1
ATOM 750 C C . TYR A 1 92 ? 0.715 5.923 -3.902 1.00 90.62 92 TYR A C 1
ATOM 752 O O . TYR A 1 92 ? 1.633 6.739 -3.808 1.00 90.62 92 TYR A O 1
ATOM 760 N N . GLY A 1 93 ? -0.513 6.194 -3.459 1.00 85.94 93 GLY A N 1
ATOM 761 C CA . GLY A 1 93 ? -0.854 7.442 -2.783 1.00 85.94 93 GLY A CA 1
ATOM 762 C C . GLY A 1 93 ? -0.480 7.421 -1.303 1.00 85.94 93 GLY A C 1
ATOM 763 O O . GLY A 1 93 ? -0.443 6.367 -0.671 1.00 85.94 93 GLY A O 1
ATOM 764 N N . LYS A 1 94 ? -0.252 8.609 -0.736 1.00 88.56 94 LYS A N 1
ATOM 765 C CA . LYS A 1 94 ? -0.106 8.819 0.715 1.00 88.56 94 LYS A CA 1
ATOM 766 C C . LYS A 1 94 ? -1.336 9.479 1.342 1.00 88.56 94 LYS A C 1
ATOM 768 O O . LYS A 1 94 ? -1.268 10.001 2.449 1.00 88.56 94 LYS A O 1
ATOM 773 N N . THR A 1 95 ? -2.460 9.458 0.641 1.00 91.00 95 THR A N 1
ATOM 774 C CA . THR A 1 95 ? -3.705 10.061 1.109 1.00 91.00 95 THR A CA 1
ATOM 775 C C . THR A 1 95 ? -4.714 8.958 1.369 1.00 91.00 95 THR A C 1
ATOM 777 O O . THR A 1 95 ? -4.937 8.103 0.509 1.00 91.00 95 THR A O 1
ATOM 780 N N . ILE A 1 96 ? -5.305 8.973 2.563 1.00 93.12 96 ILE A N 1
ATOM 781 C CA . ILE A 1 96 ? -6.428 8.111 2.922 1.00 93.12 96 ILE A CA 1
ATOM 782 C C . ILE A 1 96 ? -7.685 8.964 2.885 1.00 93.12 96 ILE A C 1
ATOM 784 O O . ILE A 1 96 ? -7.777 9.985 3.569 1.00 93.12 96 ILE A O 1
ATOM 788 N N . TYR A 1 97 ? -8.651 8.526 2.095 1.00 91.94 97 TYR A N 1
ATOM 789 C CA . TYR A 1 97 ? -9.962 9.139 1.978 1.00 91.94 97 TYR A CA 1
ATOM 790 C C . TYR A 1 97 ? -10.958 8.365 2.832 1.00 91.94 97 TYR A C 1
ATOM 792 O O . TYR A 1 97 ? -10.827 7.148 2.986 1.00 91.94 97 TYR A O 1
ATOM 800 N N . GLN A 1 98 ? -11.959 9.059 3.363 1.00 91.88 98 GLN A N 1
ATOM 801 C CA . GLN A 1 98 ? -13.093 8.439 4.036 1.00 91.88 98 GLN A CA 1
ATOM 802 C C . GLN A 1 98 ? -14.414 8.910 3.439 1.00 91.88 98 GLN A C 1
ATOM 804 O O . GLN A 1 98 ? -14.500 9.987 2.859 1.00 91.88 98 GLN A O 1
ATOM 809 N N . MET A 1 99 ? -15.449 8.097 3.588 1.00 88.81 99 MET A N 1
ATOM 810 C CA . MET A 1 99 ? -16.814 8.426 3.197 1.00 88.81 99 MET A CA 1
ATOM 811 C C . MET A 1 99 ? -17.765 7.759 4.183 1.00 88.81 99 MET A C 1
ATOM 813 O O . MET A 1 99 ? -17.731 6.543 4.351 1.00 88.81 99 MET A O 1
ATOM 817 N N . SER A 1 100 ? -18.646 8.533 4.814 1.00 86.88 100 SER A N 1
ATOM 818 C CA . SER A 1 100 ? -19.694 7.962 5.671 1.00 86.88 100 SER A CA 1
ATOM 819 C C . SER A 1 100 ? -20.671 7.101 4.858 1.00 86.88 100 SER A C 1
ATOM 821 O O . SER A 1 100 ? -21.022 7.442 3.729 1.00 86.88 100 SER A O 1
ATOM 823 N N . LEU A 1 101 ? -21.135 5.985 5.417 1.00 76.75 101 LEU A N 1
ATOM 824 C CA . LEU A 1 101 ? -22.247 5.196 4.887 1.00 76.75 101 LEU A CA 1
ATOM 825 C C . LEU A 1 101 ? -23.491 6.098 4.833 1.00 76.75 101 LEU A C 1
ATOM 827 O O . LEU A 1 101 ? -23.811 6.798 5.788 1.00 76.75 101 LEU A O 1
ATOM 831 N N . GLY A 1 102 ? -24.134 6.161 3.667 1.00 73.69 102 GLY A N 1
ATOM 832 C CA . GLY A 1 102 ? -25.210 7.118 3.373 1.00 73.69 102 GLY A CA 1
ATOM 833 C C . GLY A 1 102 ? -24.739 8.480 2.843 1.00 73.69 102 GLY A C 1
ATOM 834 O O . GLY A 1 102 ? -25.511 9.163 2.174 1.00 73.69 102 GLY A O 1
ATOM 835 N N . SER A 1 103 ? -23.471 8.853 3.045 1.00 75.25 103 SER A N 1
ATOM 836 C CA . SER A 1 103 ? -22.846 9.943 2.290 1.00 75.25 103 SER A CA 1
ATOM 837 C C . SER A 1 103 ? -22.370 9.429 0.930 1.00 75.25 103 SER A C 1
ATOM 839 O O . SER A 1 103 ? -21.940 8.278 0.783 1.00 75.25 103 SER A O 1
ATOM 841 N N . ASN A 1 104 ? -22.425 10.311 -0.066 1.00 71.25 104 ASN A N 1
ATOM 842 C CA . ASN A 1 104 ? -21.799 10.086 -1.366 1.00 71.25 104 ASN A CA 1
ATOM 843 C C . ASN A 1 104 ? -20.479 10.850 -1.518 1.00 71.25 104 ASN A C 1
ATOM 845 O O . ASN A 1 104 ? -19.797 10.672 -2.515 1.00 71.25 104 ASN A O 1
ATOM 849 N N . ASN A 1 105 ? -20.089 11.663 -0.536 1.00 77.25 105 ASN A N 1
ATOM 850 C CA . ASN A 1 105 ? -18.902 12.500 -0.646 1.00 77.25 105 ASN A CA 1
ATOM 851 C C . ASN A 1 105 ? -17.715 11.837 0.053 1.00 77.25 105 ASN A C 1
ATOM 853 O O . ASN A 1 105 ? -17.776 11.553 1.252 1.00 77.25 105 ASN A O 1
ATOM 857 N N . TRP A 1 106 ? -16.639 11.630 -0.704 1.00 84.25 106 TRP A N 1
ATOM 858 C CA . TRP A 1 106 ? -15.334 11.291 -0.151 1.00 84.25 106 TRP A CA 1
ATOM 859 C C . TRP A 1 106 ? -14.632 12.551 0.343 1.00 84.25 106 TRP A C 1
ATOM 861 O O . TRP A 1 106 ? -14.607 13.572 -0.342 1.00 84.25 106 TRP A O 1
ATOM 871 N N . GLU A 1 107 ? -14.018 12.455 1.512 1.00 88.00 107 GLU A N 1
ATOM 872 C CA . GLU A 1 107 ? -13.227 13.518 2.118 1.00 88.00 107 GLU A CA 1
ATOM 873 C C . GLU A 1 107 ? -11.830 13.012 2.476 1.00 88.00 107 GLU A C 1
ATOM 875 O O . GLU A 1 107 ? -11.611 11.817 2.692 1.00 88.00 107 GLU A O 1
ATOM 880 N N . VAL A 1 108 ? -10.864 13.927 2.544 1.00 90.94 108 VAL A N 1
ATOM 881 C CA . VAL A 1 108 ? -9.504 13.599 2.976 1.00 90.94 108 VAL A CA 1
ATOM 882 C C . VAL A 1 108 ? -9.517 13.307 4.478 1.00 90.94 108 VAL A C 1
ATOM 884 O O . VAL A 1 108 ? -9.700 14.202 5.304 1.00 90.94 108 VAL A O 1
ATOM 887 N N . PHE A 1 109 ? -9.290 12.045 4.844 1.00 93.44 109 PHE A N 1
ATOM 888 C CA . PHE A 1 109 ? -9.152 11.635 6.238 1.00 93.44 109 PHE A CA 1
ATOM 889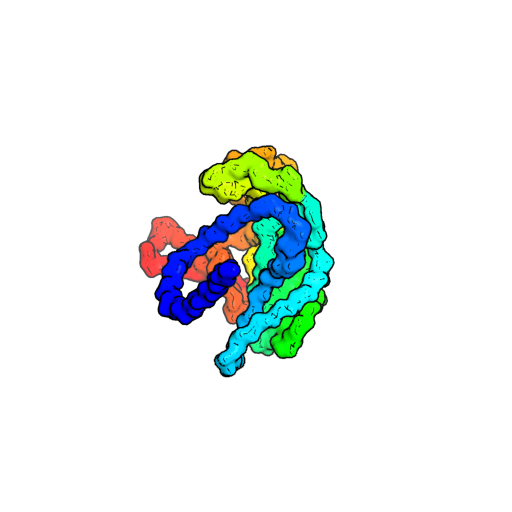 C C . PHE A 1 109 ? -7.728 11.882 6.738 1.00 93.44 109 PHE A C 1
ATOM 891 O O . PHE A 1 109 ? -7.537 12.591 7.728 1.00 93.44 109 PHE A O 1
ATOM 898 N N . MET A 1 110 ? -6.724 11.351 6.038 1.00 94.44 110 MET A N 1
ATOM 899 C CA . MET A 1 110 ? -5.303 11.567 6.331 1.00 94.44 110 MET A CA 1
ATOM 900 C C . MET A 1 110 ? -4.572 12.010 5.070 1.00 94.44 110 MET A C 1
ATOM 902 O O . MET A 1 110 ? -4.667 11.346 4.041 1.00 94.44 110 MET A O 1
ATOM 906 N N . GLU A 1 111 ? -3.820 13.099 5.180 1.00 90.94 111 GLU A N 1
ATOM 907 C CA . GLU A 1 111 ? -2.933 13.612 4.138 1.00 90.94 111 GLU A CA 1
ATOM 908 C C . GLU A 1 111 ? -1.479 13.295 4.509 1.00 90.94 111 GLU A C 1
ATOM 910 O O . GLU A 1 111 ? -1.124 13.341 5.687 1.00 90.94 111 GLU A O 1
ATOM 915 N N . ASP A 1 112 ? -0.667 12.931 3.514 1.00 89.12 112 ASP A N 1
ATOM 916 C CA . ASP A 1 112 ? 0.735 12.511 3.669 1.00 89.12 112 ASP A CA 1
ATOM 917 C C . ASP A 1 112 ? 0.961 11.519 4.828 1.00 89.12 112 ASP A C 1
ATOM 919 O O . ASP A 1 112 ? 1.746 11.740 5.757 1.00 89.12 112 ASP A O 1
ATOM 923 N N . VAL A 1 113 ? 0.233 10.398 4.789 1.00 92.94 113 VAL A N 1
ATOM 924 C CA . VAL A 1 113 ? 0.348 9.332 5.785 1.00 92.94 113 VAL A CA 1
ATOM 925 C C . VAL A 1 113 ? 1.795 8.834 5.870 1.00 92.94 113 VAL A C 1
ATOM 927 O O . VAL A 1 113 ? 2.401 8.379 4.895 1.00 92.94 113 VAL A O 1
ATOM 930 N N . GLN A 1 114 ? 2.364 8.933 7.071 1.00 92.44 114 GLN A N 1
ATOM 931 C CA . GLN A 1 114 ? 3.766 8.618 7.330 1.00 92.44 114 GLN A CA 1
ATOM 932 C C . GLN A 1 114 ? 3.965 7.099 7.419 1.00 92.44 114 GLN A C 1
ATOM 934 O O . GLN A 1 114 ? 3.878 6.516 8.502 1.00 92.44 114 GLN A O 1
ATOM 939 N N . LEU A 1 115 ? 4.236 6.464 6.280 1.00 95.12 115 LEU A N 1
ATOM 940 C CA . LEU A 1 115 ? 4.504 5.027 6.148 1.00 95.12 115 LEU A CA 1
ATOM 941 C C . LEU A 1 115 ? 5.995 4.791 5.875 1.00 95.12 115 LEU A C 1
ATOM 943 O O . LEU A 1 115 ? 6.549 5.363 4.929 1.00 95.12 115 LEU A O 1
ATOM 947 N N . VAL A 1 116 ? 6.663 3.964 6.693 1.00 95.12 116 VAL A N 1
ATOM 948 C CA . VAL A 1 116 ? 8.116 3.740 6.579 1.00 95.12 116 VAL A CA 1
ATOM 949 C C . VAL A 1 116 ? 8.487 3.242 5.188 1.00 95.12 116 VAL A C 1
ATOM 951 O O . VAL A 1 116 ? 7.873 2.322 4.652 1.00 95.12 116 VAL A O 1
ATOM 954 N N . GLY A 1 117 ? 9.509 3.860 4.594 1.00 92.81 117 GLY A N 1
ATOM 955 C CA . GLY A 1 117 ? 10.062 3.449 3.304 1.00 92.81 117 GLY A CA 1
ATOM 956 C C . GLY A 1 117 ? 9.120 3.623 2.107 1.00 92.81 117 GLY A C 1
ATOM 957 O O . GLY A 1 117 ? 9.459 3.175 1.010 1.00 92.81 117 GLY A O 1
ATOM 958 N N . LEU A 1 118 ? 7.951 4.251 2.271 1.00 93.19 118 LEU A N 1
ATOM 959 C CA . LEU A 1 118 ? 7.061 4.573 1.161 1.00 93.19 118 LEU A CA 1
ATOM 960 C C . LEU A 1 118 ? 7.483 5.909 0.531 1.00 93.19 118 LEU A C 1
ATOM 962 O O . LEU A 1 118 ? 7.196 6.991 1.052 1.00 93.19 118 LEU A O 1
ATOM 966 N N . ASN A 1 119 ? 8.181 5.829 -0.598 1.00 90.44 119 ASN A N 1
ATOM 967 C CA . ASN A 1 119 ? 8.685 6.982 -1.339 1.00 90.44 119 ASN A CA 1
ATOM 968 C C . ASN A 1 119 ? 7.764 7.308 -2.519 1.00 90.44 119 ASN A C 1
ATOM 970 O O . ASN A 1 119 ? 6.861 6.538 -2.848 1.00 90.44 119 ASN A O 1
ATOM 974 N N . LYS A 1 120 ? 8.005 8.452 -3.171 1.00 88.56 120 LYS A N 1
ATOM 975 C CA . LYS A 1 120 ? 7.313 8.799 -4.416 1.00 88.56 120 LYS A CA 1
ATOM 976 C C . LYS A 1 120 ? 7.567 7.693 -5.456 1.00 88.56 120 LYS A C 1
ATOM 978 O O . LYS A 1 120 ? 8.729 7.341 -5.670 1.00 88.56 120 LYS A O 1
ATOM 983 N N . PRO A 1 121 ? 6.523 7.134 -6.086 1.00 91.06 121 PRO A N 1
ATOM 984 C CA . PRO A 1 121 ? 6.691 6.081 -7.081 1.00 91.06 121 PRO A CA 1
ATOM 985 C C . PRO A 1 121 ? 7.283 6.629 -8.380 1.00 91.06 121 PRO A C 1
ATOM 987 O O . PRO A 1 121 ? 7.031 7.772 -8.771 1.00 91.06 121 PRO A O 1
ATOM 990 N N . ASN A 1 122 ? 7.982 5.762 -9.104 1.00 91.31 122 ASN A N 1
ATOM 991 C CA . ASN A 1 122 ? 8.306 5.990 -10.506 1.00 91.31 122 ASN A CA 1
ATOM 992 C C . ASN A 1 122 ? 7.151 5.508 -11.387 1.00 91.31 122 ASN A C 1
ATOM 994 O O . ASN A 1 122 ? 6.585 4.444 -11.138 1.00 91.31 122 ASN A O 1
ATOM 998 N N . GLY A 1 123 ? 6.808 6.268 -12.420 1.00 88.62 123 GLY A N 1
ATOM 999 C CA . GLY A 1 123 ? 5.828 5.852 -13.418 1.00 88.62 123 GLY A CA 1
ATOM 1000 C C . GLY A 1 123 ? 6.461 5.698 -14.796 1.00 88.62 123 GLY A C 1
ATOM 1001 O O . GLY A 1 123 ? 7.570 6.169 -15.053 1.00 88.62 123 GLY A O 1
ATOM 1002 N N . VAL A 1 124 ? 5.770 4.990 -15.681 1.00 87.62 124 VAL A N 1
ATOM 1003 C CA . VAL A 1 124 ? 6.201 4.761 -17.061 1.00 87.62 124 VAL A CA 1
ATOM 1004 C C . VAL A 1 124 ? 5.726 5.940 -17.906 1.00 87.62 124 VAL A C 1
ATOM 1006 O O . VAL A 1 124 ? 4.519 6.151 -17.978 1.00 87.62 124 VAL A O 1
ATOM 1009 N N . PRO A 1 125 ? 6.608 6.698 -18.579 1.00 86.69 125 PRO A N 1
ATOM 1010 C CA . PRO A 1 125 ? 6.156 7.729 -19.509 1.00 86.69 125 PRO A CA 1
ATOM 1011 C C . PRO A 1 125 ? 5.196 7.135 -20.552 1.00 86.69 125 PRO A C 1
ATOM 1013 O O . PRO A 1 125 ? 5.495 6.075 -21.106 1.00 86.69 125 PRO A O 1
ATOM 1016 N N . PHE A 1 126 ? 4.071 7.794 -20.857 1.00 82.12 126 PHE A N 1
ATOM 1017 C CA . PHE A 1 126 ? 3.088 7.271 -21.830 1.00 82.12 126 PHE A CA 1
ATOM 1018 C C . PHE A 1 126 ? 3.728 6.957 -23.188 1.00 82.12 126 PHE A C 1
ATOM 1020 O O . PHE A 1 126 ? 3.438 5.935 -23.804 1.00 82.12 126 PHE A O 1
ATOM 1027 N N . SER A 1 127 ? 4.679 7.787 -23.621 1.00 80.12 127 SER A N 1
ATOM 1028 C CA . SER A 1 127 ? 5.432 7.588 -24.863 1.00 80.12 127 SER A CA 1
ATOM 1029 C C . SER A 1 127 ? 6.298 6.321 -24.876 1.00 80.12 127 SER A C 1
ATOM 1031 O O . SER A 1 127 ? 6.771 5.919 -25.939 1.00 80.12 127 SER A O 1
ATOM 1033 N N . GLU A 1 128 ? 6.536 5.695 -23.725 1.00 77.25 128 GLU A N 1
ATOM 1034 C CA . GLU A 1 128 ? 7.288 4.449 -23.571 1.00 77.25 128 GLU A CA 1
ATOM 1035 C C . GLU A 1 128 ? 6.401 3.235 -23.285 1.00 77.25 128 GLU A C 1
ATOM 1037 O O . GLU A 1 128 ? 6.879 2.098 -23.332 1.00 77.25 128 GLU A O 1
ATOM 1042 N N . GLN A 1 129 ? 5.109 3.442 -23.031 1.00 72.12 129 GLN A N 1
ATOM 1043 C CA . GLN A 1 129 ? 4.173 2.336 -22.915 1.00 72.12 129 GLN A CA 1
ATOM 1044 C C . GLN A 1 129 ? 4.105 1.544 -24.218 1.00 72.12 129 GLN A C 1
ATOM 1046 O O . GLN A 1 129 ? 4.231 2.084 -25.317 1.00 72.12 129 GLN A O 1
ATOM 1051 N N . ASN A 1 130 ? 3.893 0.235 -24.092 1.00 69.31 130 ASN A N 1
ATOM 1052 C CA . ASN A 1 130 ? 3.767 -0.704 -25.208 1.00 69.31 130 ASN A CA 1
ATOM 1053 C C . ASN A 1 130 ? 4.994 -0.817 -26.137 1.00 69.31 130 ASN A C 1
ATOM 1055 O O . ASN A 1 130 ? 4.973 -1.605 -27.083 1.00 69.31 130 ASN A O 1
ATOM 1059 N N . LYS A 1 131 ? 6.093 -0.104 -25.862 1.00 71.31 131 LYS A N 1
ATOM 1060 C CA . LYS A 1 131 ? 7.379 -0.325 -26.527 1.00 71.31 131 LYS A CA 1
ATOM 1061 C C . LYS A 1 131 ? 8.086 -1.506 -25.879 1.00 71.31 131 LYS A C 1
ATOM 1063 O O . LYS A 1 131 ? 8.191 -1.571 -24.658 1.00 71.31 131 LYS A O 1
ATOM 1068 N N . ASN A 1 132 ? 8.604 -2.423 -26.696 1.00 68.12 132 ASN A N 1
ATOM 1069 C CA . ASN A 1 132 ? 9.364 -3.587 -26.226 1.00 68.12 132 ASN A CA 1
ATOM 1070 C C . ASN A 1 132 ? 8.609 -4.402 -25.156 1.00 68.12 132 ASN A C 1
ATOM 1072 O O . ASN A 1 132 ? 9.176 -4.769 -24.125 1.00 68.12 132 ASN A O 1
ATOM 1076 N N . ILE A 1 133 ? 7.312 -4.654 -25.381 1.00 73.69 133 ILE A N 1
ATOM 1077 C CA . ILE A 1 133 ? 6.511 -5.524 -24.509 1.00 73.69 133 ILE A CA 1
ATOM 1078 C C . ILE A 1 133 ? 7.181 -6.894 -24.450 1.00 73.69 133 ILE A C 1
ATOM 1080 O O . ILE A 1 133 ? 7.431 -7.512 -25.485 1.00 73.69 133 ILE A O 1
ATOM 1084 N N . ASN A 1 134 ? 7.427 -7.393 -23.241 1.00 64.94 134 ASN A N 1
ATOM 1085 C CA . ASN A 1 134 ? 7.845 -8.768 -23.060 1.00 64.94 134 ASN A CA 1
ATOM 1086 C C . ASN A 1 134 ? 6.626 -9.683 -23.292 1.00 64.94 134 ASN A C 1
ATOM 1088 O O . ASN A 1 134 ? 5.683 -9.647 -22.493 1.00 64.94 134 ASN A O 1
ATOM 1092 N N . PRO A 1 135 ? 6.617 -10.513 -24.351 1.00 59.16 135 PRO A N 1
ATOM 1093 C CA . PRO A 1 135 ? 5.442 -11.297 -24.726 1.00 59.16 135 PRO A CA 1
ATOM 1094 C C . PRO A 1 135 ? 5.025 -12.314 -23.657 1.00 59.16 135 PRO A C 1
ATOM 1096 O O . PRO A 1 135 ? 3.855 -12.679 -23.610 1.00 59.16 135 PRO A O 1
ATOM 1099 N N . MET A 1 136 ? 5.933 -12.736 -22.766 1.00 63.47 136 MET A N 1
ATOM 1100 C CA . MET A 1 136 ? 5.596 -13.667 -21.680 1.00 63.47 136 MET A CA 1
ATOM 1101 C C . MET A 1 136 ? 4.814 -13.017 -20.534 1.00 63.47 136 MET A C 1
ATOM 1103 O O . MET A 1 136 ? 4.098 -13.710 -19.819 1.00 63.47 136 MET A O 1
ATOM 1107 N N . PHE A 1 137 ? 4.944 -11.703 -20.350 1.00 62.16 137 PHE A N 1
ATOM 1108 C CA . PHE A 1 137 ? 4.355 -10.989 -19.211 1.00 62.16 137 PHE A CA 1
ATOM 1109 C C . PHE A 1 137 ? 3.307 -9.957 -19.629 1.00 62.16 137 PHE A C 1
ATOM 1111 O O . PHE A 1 137 ? 2.582 -9.436 -18.787 1.00 62.16 137 PHE A O 1
ATOM 1118 N N . GLY A 1 138 ? 3.248 -9.611 -20.918 1.00 71.12 138 GLY A N 1
ATOM 1119 C CA . GLY A 1 138 ? 2.421 -8.514 -21.412 1.00 71.12 138 GLY A CA 1
ATOM 1120 C C . GLY A 1 138 ? 2.868 -7.134 -20.911 1.00 71.12 138 GLY A C 1
ATOM 1121 O O . GLY A 1 138 ? 2.224 -6.142 -21.221 1.00 71.12 138 GLY A O 1
ATOM 1122 N N . MET A 1 139 ? 3.964 -7.017 -20.171 1.00 78.94 139 MET A N 1
ATOM 1123 C CA . MET A 1 139 ? 4.458 -5.744 -19.638 1.00 78.94 139 MET A CA 1
ATOM 1124 C C . MET A 1 139 ? 5.751 -5.341 -20.337 1.00 78.94 139 MET A C 1
ATOM 1126 O O . MET A 1 139 ? 6.502 -6.202 -20.808 1.00 78.94 139 MET A O 1
ATOM 1130 N N . THR A 1 140 ? 6.029 -4.040 -20.409 1.00 84.38 140 THR A N 1
ATOM 1131 C CA . THR A 1 140 ? 7.364 -3.580 -20.821 1.00 84.38 140 THR A CA 1
ATOM 1132 C C . THR A 1 140 ? 8.377 -3.863 -19.708 1.00 84.38 140 THR A C 1
ATOM 1134 O O . THR A 1 140 ? 8.022 -4.045 -18.542 1.00 84.38 140 THR A O 1
ATOM 1137 N N . GLU A 1 141 ? 9.666 -3.902 -20.042 1.00 86.19 141 GLU A N 1
ATOM 1138 C CA . GLU A 1 141 ? 10.717 -4.099 -19.037 1.00 86.19 141 GLU A CA 1
ATOM 1139 C C . GLU A 1 141 ? 10.706 -3.001 -17.962 1.00 86.19 141 GLU A C 1
ATOM 1141 O O . GLU A 1 141 ? 10.814 -3.290 -16.770 1.00 86.19 141 GLU A O 1
ATOM 1146 N N . LYS A 1 142 ? 10.495 -1.749 -18.377 1.00 86.38 142 LYS A N 1
ATOM 1147 C CA . LYS A 1 142 ? 10.406 -0.592 -17.480 1.00 86.38 142 LYS A CA 1
ATOM 1148 C C . LYS A 1 142 ? 9.183 -0.666 -16.568 1.00 86.38 142 LYS A C 1
ATOM 1150 O O . LYS A 1 142 ? 9.289 -0.386 -15.378 1.00 86.38 142 LYS A O 1
ATOM 1155 N N . GLU A 1 143 ? 8.046 -1.102 -17.109 1.00 87.38 143 GLU A N 1
ATOM 1156 C CA . GLU A 1 143 ? 6.834 -1.354 -16.329 1.00 87.38 143 GLU A CA 1
ATOM 1157 C C . GLU A 1 143 ? 7.088 -2.403 -15.243 1.00 87.38 143 GLU A C 1
ATOM 1159 O O . GLU A 1 143 ? 6.779 -2.160 -14.080 1.00 87.38 143 GLU A O 1
ATOM 1164 N N . MET A 1 144 ? 7.730 -3.521 -15.590 1.00 88.75 144 MET A N 1
ATOM 1165 C CA . MET A 1 144 ? 8.050 -4.582 -14.634 1.00 88.75 144 MET A CA 1
ATOM 1166 C C . MET A 1 144 ? 9.003 -4.111 -13.529 1.00 88.75 144 MET A C 1
ATOM 1168 O O . MET A 1 144 ? 8.785 -4.419 -12.356 1.00 88.75 144 MET A O 1
ATOM 1172 N N . ILE A 1 145 ? 10.036 -3.338 -13.883 1.00 91.56 145 ILE A N 1
ATOM 1173 C CA . ILE A 1 145 ? 10.958 -2.752 -12.902 1.00 91.56 145 ILE A CA 1
ATOM 1174 C C . ILE A 1 145 ? 10.181 -1.876 -11.918 1.00 91.56 145 ILE A C 1
ATOM 1176 O O . ILE A 1 145 ? 10.326 -2.072 -10.717 1.00 91.56 145 ILE A O 1
ATOM 1180 N N . TYR A 1 146 ? 9.323 -0.968 -12.394 1.00 92.06 146 TYR A N 1
ATOM 1181 C CA . TYR A 1 146 ? 8.581 -0.045 -11.525 1.00 92.06 146 TYR A CA 1
ATOM 1182 C C . TYR A 1 146 ? 7.474 -0.721 -10.712 1.00 92.06 146 TYR A C 1
ATOM 1184 O O . TYR A 1 146 ? 7.273 -0.373 -9.546 1.00 92.06 146 TYR A O 1
ATOM 1192 N N . VAL A 1 147 ? 6.805 -1.729 -11.274 1.00 89.56 147 VAL A N 1
ATOM 1193 C CA . VAL A 1 147 ? 5.855 -2.594 -10.558 1.00 89.56 147 VAL A CA 1
ATOM 1194 C C . VAL A 1 147 ? 6.500 -3.198 -9.311 1.00 89.56 147 VAL A C 1
ATOM 1196 O O . VAL A 1 147 ? 5.904 -3.191 -8.228 1.00 89.56 147 VAL A O 1
ATOM 1199 N N . GLU A 1 148 ? 7.727 -3.692 -9.446 1.00 92.44 148 GLU A N 1
ATOM 1200 C CA . GLU A 1 148 ? 8.422 -4.357 -8.353 1.00 92.44 148 GLU A CA 1
ATOM 1201 C C . GLU A 1 148 ? 9.197 -3.383 -7.458 1.00 92.44 148 GLU A C 1
ATOM 1203 O O . GLU A 1 148 ? 9.188 -3.553 -6.240 1.00 92.44 148 GLU A O 1
ATOM 1208 N N . SER A 1 149 ? 9.798 -2.322 -8.000 1.00 94.88 149 SER A N 1
ATOM 1209 C CA . SER A 1 149 ? 10.641 -1.401 -7.231 1.00 94.88 149 SER A CA 1
ATOM 1210 C C . SER A 1 149 ? 9.860 -0.391 -6.394 1.00 94.88 149 SER A C 1
ATOM 1212 O O . SER A 1 149 ? 10.346 0.041 -5.347 1.00 94.88 149 SER A O 1
ATOM 1214 N N . ASN A 1 150 ? 8.664 0.008 -6.832 1.00 95.38 150 ASN A N 1
ATOM 1215 C CA . ASN A 1 150 ? 7.863 0.986 -6.101 1.00 95.38 150 ASN A CA 1
ATOM 1216 C C . ASN A 1 150 ? 7.316 0.389 -4.799 1.00 95.38 150 ASN A C 1
ATOM 1218 O O . ASN A 1 150 ? 6.819 -0.745 -4.764 1.00 95.38 150 ASN A O 1
ATOM 1222 N N . GLY A 1 151 ? 7.371 1.184 -3.730 1.00 95.62 151 GLY A N 1
ATOM 1223 C CA . GLY A 1 151 ? 6.573 0.932 -2.540 1.00 95.62 151 GLY A CA 1
ATOM 1224 C C . GLY A 1 151 ? 5.105 1.223 -2.822 1.00 95.62 151 GLY A C 1
ATOM 1225 O O . GLY A 1 151 ? 4.783 1.967 -3.746 1.00 95.62 151 GLY A O 1
ATOM 1226 N N . ARG A 1 152 ? 4.211 0.609 -2.052 1.00 95.31 152 ARG A N 1
ATOM 1227 C CA . ARG A 1 152 ? 2.765 0.812 -2.195 1.00 95.31 152 ARG A CA 1
ATOM 1228 C C . ARG A 1 152 ? 2.006 0.366 -0.962 1.00 95.31 152 ARG A C 1
ATOM 1230 O O . ARG A 1 152 ? 2.414 -0.590 -0.304 1.00 95.31 152 ARG A O 1
ATOM 1237 N N . ILE A 1 153 ? 0.865 0.987 -0.716 1.00 96.50 153 ILE A N 1
ATOM 1238 C CA . ILE A 1 153 ? -0.187 0.426 0.121 1.00 96.50 153 ILE A CA 1
ATOM 1239 C C . ILE A 1 153 ? -0.678 -0.862 -0.551 1.00 96.50 153 ILE A C 1
ATOM 1241 O O . ILE A 1 153 ? -0.804 -0.948 -1.773 1.00 96.50 153 ILE A O 1
ATOM 1245 N N . LEU A 1 154 ? -0.881 -1.896 0.257 1.00 95.31 154 LEU A N 1
ATOM 1246 C CA . LEU A 1 154 ? -1.297 -3.232 -0.165 1.00 95.31 154 LEU A CA 1
ATOM 1247 C C . LEU A 1 154 ? -2.673 -3.580 0.393 1.00 95.31 154 LEU A C 1
ATOM 1249 O O . LEU A 1 154 ? -3.445 -4.268 -0.270 1.00 95.31 154 LEU A O 1
ATOM 1253 N N . ARG A 1 155 ? -2.975 -3.121 1.612 1.00 95.62 155 ARG A N 1
ATOM 1254 C CA . ARG A 1 155 ? -4.246 -3.398 2.281 1.00 95.62 155 ARG A CA 1
ATOM 1255 C C . ARG A 1 155 ? -4.553 -2.348 3.340 1.00 95.62 155 ARG A C 1
ATOM 1257 O O . ARG A 1 155 ? -3.637 -1.802 3.948 1.00 95.62 155 ARG A O 1
ATOM 1264 N N . ILE A 1 156 ? -5.841 -2.119 3.574 1.00 95.62 156 ILE A N 1
ATOM 1265 C CA . ILE A 1 156 ? -6.352 -1.345 4.704 1.00 95.62 156 ILE A CA 1
ATOM 1266 C C . ILE A 1 156 ? -7.244 -2.278 5.526 1.00 95.62 156 ILE A C 1
ATOM 1268 O O . ILE A 1 156 ? -8.037 -3.039 4.968 1.00 95.62 156 ILE A O 1
ATOM 1272 N N . PHE A 1 157 ? -7.101 -2.226 6.842 1.00 94.62 157 PHE A N 1
ATOM 1273 C CA . PHE A 1 157 ? -8.000 -2.843 7.803 1.00 94.62 157 PHE A CA 1
ATOM 1274 C C . PHE A 1 157 ? -8.635 -1.766 8.662 1.00 94.62 157 PHE A C 1
ATOM 1276 O O . PHE A 1 157 ? -8.055 -0.706 8.898 1.00 94.62 157 PHE A O 1
ATOM 1283 N N . THR A 1 158 ? -9.826 -2.066 9.149 1.00 92.44 158 THR A N 1
ATOM 1284 C CA . THR A 1 158 ? -10.600 -1.165 9.990 1.00 92.44 158 THR A CA 1
ATOM 1285 C C . THR A 1 158 ? -11.197 -1.950 11.136 1.00 92.44 158 THR A C 1
ATOM 1287 O O . THR A 1 158 ? -11.724 -3.045 10.929 1.00 92.44 158 THR A O 1
ATOM 1290 N N . SER A 1 159 ? -11.167 -1.361 12.319 1.00 89.12 159 SER A N 1
ATOM 1291 C CA . SER A 1 159 ? -11.845 -1.861 13.506 1.00 89.12 159 SER A CA 1
ATOM 1292 C C . SER A 1 159 ? -12.707 -0.752 14.124 1.00 89.12 159 SER A C 1
ATOM 1294 O O . SER A 1 159 ? -13.161 0.147 13.415 1.00 89.12 159 SER A O 1
ATOM 1296 N N . GLU A 1 160 ? -13.017 -0.841 15.418 1.00 84.88 160 GLU A N 1
ATOM 1297 C CA . GLU A 1 160 ? -13.909 0.111 16.080 1.00 84.88 160 GLU A CA 1
ATOM 1298 C C . GLU A 1 160 ? -13.240 1.464 16.306 1.00 84.88 160 GLU A C 1
ATOM 1300 O O . GLU A 1 160 ? -13.856 2.489 16.031 1.00 84.88 160 GLU A O 1
ATOM 1305 N N . ASN A 1 161 ? -11.980 1.470 16.747 1.00 89.50 161 ASN A N 1
ATOM 1306 C CA . ASN A 1 161 ? -11.250 2.707 17.045 1.00 89.50 161 ASN A CA 1
ATOM 1307 C C . ASN A 1 161 ? -9.968 2.873 16.226 1.00 89.50 161 ASN A C 1
ATOM 1309 O O . ASN A 1 161 ? -9.277 3.887 16.355 1.00 89.50 161 ASN A O 1
ATOM 1313 N N . ARG A 1 162 ? -9.617 1.885 15.394 1.00 92.75 162 ARG A N 1
ATOM 1314 C CA . ARG A 1 162 ? -8.328 1.858 14.704 1.00 92.75 162 ARG A CA 1
ATOM 1315 C C . ARG A 1 162 ? -8.450 1.548 13.221 1.00 92.75 162 ARG A C 1
ATOM 1317 O O . ARG A 1 162 ? -9.335 0.827 12.763 1.00 92.75 162 ARG A O 1
ATOM 1324 N N . LEU A 1 163 ? -7.501 2.102 12.482 1.00 95.25 163 LEU A N 1
ATOM 1325 C CA . LEU A 1 163 ? -7.258 1.819 11.077 1.00 95.25 163 LEU A CA 1
ATOM 1326 C C . LEU A 1 163 ? -5.845 1.262 10.959 1.00 95.25 163 LEU A C 1
ATOM 1328 O O . LEU A 1 163 ? -4.912 1.804 11.548 1.00 95.25 163 LEU A O 1
ATOM 1332 N N . ALA A 1 164 ? -5.673 0.180 10.213 1.00 96.31 164 ALA A N 1
ATOM 1333 C CA . ALA A 1 164 ? -4.362 -0.390 9.956 1.00 96.31 164 ALA A CA 1
ATOM 1334 C C . ALA A 1 164 ? -4.072 -0.420 8.462 1.00 96.31 164 ALA A C 1
ATOM 1336 O O . ALA A 1 164 ? -4.953 -0.679 7.648 1.00 96.31 164 ALA A O 1
ATOM 1337 N N . ILE A 1 165 ? -2.826 -0.155 8.099 1.00 97.19 165 ILE A N 1
ATOM 1338 C CA . ILE A 1 165 ? -2.358 -0.117 6.720 1.00 97.19 165 ILE A CA 1
ATOM 1339 C C . ILE A 1 165 ? -1.213 -1.106 6.599 1.00 97.19 165 ILE A C 1
ATOM 1341 O O . ILE A 1 165 ? -0.259 -1.056 7.373 1.00 97.19 165 ILE A O 1
ATOM 1345 N N . VAL A 1 166 ? -1.311 -1.993 5.614 1.00 97.19 166 VAL A N 1
ATOM 1346 C CA . VAL A 1 166 ? -0.188 -2.820 5.180 1.00 97.19 166 VAL A CA 1
ATOM 1347 C C . VAL A 1 166 ? 0.407 -2.193 3.943 1.00 97.19 166 VAL A C 1
ATOM 1349 O O . VAL A 1 166 ? -0.313 -1.956 2.968 1.00 97.19 166 VAL A O 1
ATOM 1352 N N . HIS A 1 167 ? 1.714 -1.967 3.946 1.00 97.25 167 HIS A N 1
ATOM 1353 C CA . HIS A 1 167 ? 2.420 -1.407 2.800 1.00 97.25 167 HIS A CA 1
ATOM 1354 C C . HIS A 1 167 ? 3.756 -2.098 2.550 1.00 97.25 167 HIS A C 1
ATOM 1356 O O . HIS A 1 167 ? 4.363 -2.685 3.440 1.00 97.25 167 HIS A O 1
ATOM 1362 N N . LYS A 1 168 ? 4.209 -2.025 1.299 1.00 95.88 168 LYS A N 1
ATOM 1363 C CA . LYS A 1 168 ? 5.532 -2.455 0.846 1.00 95.88 168 LYS A CA 1
ATOM 1364 C C . LYS A 1 168 ? 6.437 -1.234 0.750 1.00 95.88 168 LYS A C 1
ATOM 1366 O O . LYS A 1 168 ? 6.015 -0.217 0.193 1.00 95.88 168 LYS A O 1
ATOM 1371 N N . THR A 1 169 ? 7.672 -1.332 1.235 1.00 97.19 169 THR A N 1
ATOM 1372 C CA . THR A 1 169 ? 8.668 -0.263 1.083 1.00 97.19 169 THR A CA 1
ATOM 1373 C C . THR A 1 169 ? 9.145 -0.132 -0.367 1.00 97.19 169 THR A C 1
ATOM 1375 O O . THR A 1 169 ? 9.008 -1.039 -1.185 1.00 97.19 169 THR A O 1
ATOM 1378 N N . SER A 1 170 ? 9.695 1.024 -0.722 1.00 96.00 170 SER A N 1
ATOM 1379 C CA . SER A 1 170 ? 10.303 1.267 -2.034 1.00 96.00 170 SER A CA 1
ATOM 1380 C C . SER A 1 170 ? 11.740 0.762 -2.053 1.00 96.00 170 SER A C 1
ATOM 1382 O O . SER A 1 170 ? 12.416 0.772 -1.024 1.00 96.00 170 SER A O 1
ATOM 1384 N N . PHE A 1 171 ? 12.240 0.380 -3.226 1.00 95.06 171 PHE A N 1
ATOM 1385 C CA . PHE A 1 171 ? 13.673 0.154 -3.395 1.00 95.06 171 PHE A CA 1
ATOM 1386 C C . PHE A 1 171 ? 14.441 1.444 -3.075 1.00 95.06 171 PHE A C 1
ATOM 1388 O O . PHE A 1 171 ? 14.014 2.531 -3.479 1.00 95.06 171 PHE A O 1
ATOM 1395 N N . PRO A 1 172 ? 15.619 1.349 -2.438 1.00 89.88 172 PRO A N 1
ATOM 1396 C CA . PRO A 1 172 ? 16.602 2.419 -2.506 1.00 89.88 172 PRO A CA 1
ATOM 1397 C C . PRO A 1 172 ? 16.951 2.686 -3.975 1.00 89.88 172 PRO A C 1
ATOM 1399 O O . PRO A 1 172 ? 17.242 1.741 -4.704 1.00 89.88 172 PRO A O 1
ATOM 1402 N N . GLU A 1 173 ? 16.965 3.950 -4.399 1.00 87.06 173 GLU A N 1
ATOM 1403 C CA . GLU A 1 173 ? 17.145 4.342 -5.809 1.00 87.06 173 GLU A CA 1
ATOM 1404 C C . GLU A 1 173 ? 18.381 3.696 -6.455 1.00 87.06 173 GLU A C 1
ATOM 1406 O O . GLU A 1 173 ? 18.298 3.113 -7.532 1.00 87.06 173 GLU A O 1
ATOM 1411 N N . LYS A 1 174 ? 19.501 3.665 -5.722 1.00 89.19 174 LYS A N 1
ATOM 1412 C CA . LYS A 1 174 ? 20.761 3.020 -6.134 1.00 89.19 174 LYS A CA 1
ATOM 1413 C C . LYS A 1 174 ? 20.660 1.518 -6.448 1.00 89.19 174 LYS A C 1
ATOM 1415 O O . LYS A 1 174 ? 21.585 0.962 -7.028 1.00 89.19 174 LYS A O 1
ATOM 1420 N N . ASN A 1 175 ? 19.590 0.855 -6.008 1.00 89.94 175 ASN A N 1
ATOM 1421 C CA . ASN A 1 175 ? 19.365 -0.580 -6.179 1.00 89.94 175 ASN A CA 1
ATOM 1422 C C . ASN A 1 175 ? 18.301 -0.890 -7.245 1.00 89.94 175 ASN A C 1
ATOM 1424 O O . ASN A 1 175 ? 18.010 -2.066 -7.465 1.00 89.94 175 ASN A O 1
ATOM 1428 N N . ILE A 1 176 ? 17.698 0.122 -7.882 1.00 90.62 176 ILE A N 1
ATOM 1429 C CA . ILE A 1 176 ? 16.750 -0.090 -8.979 1.00 90.62 176 ILE A CA 1
ATOM 1430 C C . ILE A 1 176 ? 17.551 -0.557 -10.203 1.00 90.62 176 ILE A C 1
ATOM 1432 O O . ILE A 1 176 ? 18.422 0.174 -10.676 1.00 90.62 176 ILE A O 1
ATOM 1436 N N . PRO A 1 177 ? 17.320 -1.779 -10.712 1.00 89.88 177 PRO A N 1
ATOM 1437 C CA . PRO A 1 177 ? 18.075 -2.277 -11.849 1.00 89.88 177 PRO A CA 1
ATOM 1438 C C . PRO A 1 177 ? 17.595 -1.616 -13.146 1.00 89.88 177 PRO A C 1
ATOM 1440 O O . PRO A 1 177 ? 16.420 -1.301 -13.303 1.00 89.88 177 PRO A O 1
ATOM 1443 N N . ASN A 1 178 ? 18.492 -1.499 -14.125 1.00 87.44 178 ASN A N 1
ATOM 1444 C CA . ASN A 1 178 ? 18.144 -1.025 -15.473 1.00 87.44 178 ASN A CA 1
ATOM 1445 C C . ASN A 1 178 ? 17.362 -2.062 -16.296 1.00 87.44 178 ASN A C 1
ATOM 1447 O O . ASN A 1 178 ? 16.837 -1.740 -17.356 1.00 87.44 178 ASN A O 1
ATOM 1451 N N . THR A 1 179 ? 17.329 -3.314 -15.834 1.00 87.56 179 THR A N 1
ATOM 1452 C CA . THR A 1 179 ? 16.664 -4.438 -16.503 1.00 87.56 179 THR A CA 1
ATOM 1453 C C . THR A 1 179 ? 15.819 -5.200 -15.492 1.00 87.56 179 THR A C 1
ATOM 1455 O O . THR A 1 179 ? 16.133 -5.224 -14.304 1.00 87.56 179 THR A O 1
ATOM 1458 N N . SER A 1 180 ? 14.786 -5.882 -15.966 1.00 87.62 180 SER A N 1
ATOM 1459 C CA . SER A 1 180 ? 13.909 -6.740 -15.161 1.00 87.62 180 SER A CA 1
ATOM 1460 C C . SER A 1 180 ? 14.591 -8.031 -14.682 1.00 87.62 180 SER A C 1
ATOM 1462 O O . SER A 1 180 ? 14.045 -8.777 -13.864 1.00 87.62 180 SER A O 1
ATOM 1464 N N . LYS A 1 181 ? 15.810 -8.312 -15.159 1.00 88.50 181 LYS A N 1
ATOM 1465 C CA . LYS A 1 181 ? 16.570 -9.501 -14.774 1.00 88.50 181 LYS A CA 1
ATOM 1466 C C . LYS A 1 181 ? 16.778 -9.532 -13.256 1.00 88.50 181 LYS A C 1
ATOM 1468 O O . LYS A 1 181 ? 17.352 -8.617 -12.675 1.00 88.50 181 LYS A O 1
ATOM 1473 N N . ASN A 1 182 ? 16.349 -10.624 -12.622 1.00 88.31 182 ASN A N 1
ATOM 1474 C CA . ASN A 1 182 ? 16.416 -10.853 -11.172 1.00 88.31 182 ASN A CA 1
ATOM 1475 C C . ASN A 1 182 ? 15.602 -9.872 -10.305 1.00 88.31 182 ASN A C 1
ATOM 1477 O O . ASN A 1 182 ? 15.802 -9.853 -9.089 1.00 88.31 182 ASN A O 1
ATOM 1481 N N . ILE A 1 183 ? 14.675 -9.093 -10.878 1.00 90.94 183 ILE A N 1
ATOM 1482 C CA . ILE A 1 183 ? 13.918 -8.073 -10.133 1.00 90.94 183 ILE A CA 1
ATOM 1483 C C . ILE A 1 183 ? 13.188 -8.648 -8.908 1.00 90.94 183 ILE A C 1
ATOM 1485 O O . ILE A 1 183 ?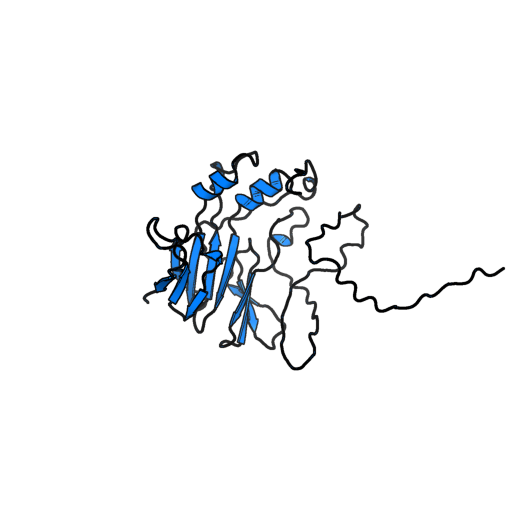 13.226 -8.052 -7.836 1.00 90.94 183 ILE A O 1
ATOM 1489 N N . TYR A 1 184 ? 12.627 -9.857 -9.014 1.00 89.44 184 TYR A N 1
ATOM 1490 C CA . TYR A 1 184 ? 11.953 -10.534 -7.901 1.00 89.44 184 TYR A CA 1
ATOM 1491 C C . TYR A 1 184 ? 12.900 -10.902 -6.753 1.00 89.44 184 TYR A C 1
ATOM 1493 O O . TYR A 1 184 ? 12.552 -10.746 -5.583 1.00 89.44 184 TYR A O 1
ATOM 1501 N N . SER A 1 185 ? 14.112 -11.365 -7.067 1.00 91.81 185 SER A N 1
ATOM 1502 C CA . SER A 1 185 ? 15.127 -11.672 -6.052 1.00 91.81 185 SER A CA 1
ATOM 1503 C C . SER A 1 185 ? 15.619 -10.401 -5.361 1.00 91.81 185 SER A C 1
ATOM 1505 O O . SER A 1 185 ? 15.840 -10.404 -4.152 1.00 91.81 185 SER A O 1
ATOM 1507 N N . LEU A 1 186 ? 15.753 -9.301 -6.109 1.00 93.25 186 LEU A N 1
ATOM 1508 C CA . LEU A 1 186 ? 16.080 -7.990 -5.543 1.00 93.25 186 LEU A CA 1
ATOM 1509 C C . LEU A 1 186 ? 14.938 -7.468 -4.664 1.00 93.25 186 LEU A C 1
ATOM 1511 O O . LEU A 1 186 ? 15.207 -6.953 -3.584 1.00 93.25 186 LEU A O 1
ATOM 1515 N N . SER A 1 187 ? 13.681 -7.659 -5.076 1.00 91.06 187 SER A N 1
ATOM 1516 C CA . SER A 1 187 ? 12.504 -7.242 -4.305 1.00 91.06 187 SER A CA 1
ATOM 1517 C C . SER A 1 187 ? 12.467 -7.921 -2.943 1.00 91.06 187 SER A C 1
ATOM 1519 O O . SER A 1 187 ? 12.395 -7.233 -1.930 1.00 91.06 187 SER A O 1
ATOM 1521 N N . LYS A 1 188 ? 12.676 -9.242 -2.898 1.00 89.12 188 LYS A N 1
ATOM 1522 C CA . LYS A 1 188 ? 12.792 -9.994 -1.638 1.00 89.12 188 LYS A CA 1
ATOM 1523 C C . LYS A 1 188 ? 13.934 -9.520 -0.731 1.00 89.12 188 LYS A C 1
ATOM 1525 O O . LYS A 1 188 ? 13.861 -9.716 0.473 1.00 89.12 188 LYS A O 1
ATOM 1530 N N . LYS A 1 189 ? 15.006 -8.956 -1.298 1.00 92.19 189 LYS A N 1
ATOM 1531 C CA . LYS A 1 189 ? 16.195 -8.526 -0.546 1.00 92.19 189 LYS A CA 1
ATOM 1532 C C . LYS A 1 189 ? 16.096 -7.090 -0.030 1.00 92.19 189 LYS A C 1
ATOM 1534 O O . LYS A 1 189 ? 16.664 -6.786 1.014 1.00 92.19 189 LYS A O 1
ATOM 1539 N N . TYR A 1 190 ? 15.474 -6.197 -0.796 1.00 93.88 190 TYR A N 1
ATOM 1540 C CA . TYR A 1 190 ? 15.535 -4.752 -0.559 1.00 93.88 190 TYR A CA 1
ATOM 1541 C C . TYR A 1 190 ? 14.200 -4.120 -0.172 1.00 93.88 190 TYR A C 1
ATOM 1543 O O . TYR A 1 190 ? 14.184 -2.929 0.139 1.00 93.88 190 TYR A O 1
ATOM 1551 N N . GLN A 1 191 ? 13.105 -4.878 -0.192 1.00 94.44 191 GLN A N 1
ATOM 1552 C CA . GLN A 1 191 ? 11.807 -4.414 0.281 1.00 94.44 191 GLN A CA 1
ATOM 1553 C C . GLN A 1 191 ? 11.365 -5.194 1.507 1.00 94.44 191 GLN A C 1
ATOM 1555 O O . GLN A 1 191 ? 11.550 -6.406 1.585 1.00 94.44 191 GLN A O 1
ATOM 1560 N N . SER A 1 192 ? 10.707 -4.471 2.403 1.00 95.69 192 SER A N 1
ATOM 1561 C CA . SER A 1 192 ? 10.002 -5.017 3.553 1.00 95.69 192 SER A CA 1
ATOM 1562 C C . SER A 1 192 ? 8.510 -4.734 3.417 1.00 95.69 192 SER A C 1
ATOM 1564 O O . SER A 1 192 ? 8.091 -3.810 2.708 1.00 95.69 192 SER A O 1
ATOM 1566 N N . ILE A 1 193 ? 7.706 -5.524 4.115 1.00 96.00 193 ILE A N 1
ATOM 1567 C CA . ILE A 1 193 ? 6.277 -5.316 4.304 1.00 96.00 193 ILE A CA 1
ATOM 1568 C C . ILE A 1 193 ? 6.064 -4.850 5.736 1.00 96.00 193 ILE A C 1
ATOM 1570 O O . ILE A 1 193 ? 6.521 -5.501 6.668 1.00 96.00 193 ILE A O 1
ATOM 1574 N N . TYR A 1 194 ? 5.359 -3.742 5.913 1.00 97.00 194 TYR A N 1
ATOM 1575 C CA . TYR A 1 194 ? 5.075 -3.166 7.220 1.00 97.00 194 TYR A CA 1
ATOM 1576 C C . TYR A 1 194 ? 3.578 -3.164 7.503 1.00 97.00 194 TYR A C 1
ATOM 1578 O O . TYR A 1 194 ? 2.766 -2.986 6.595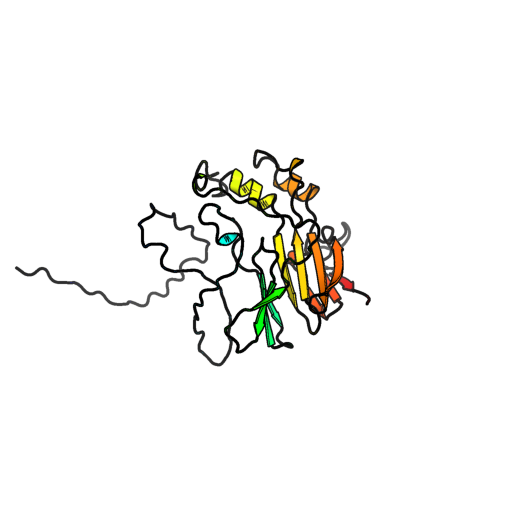 1.00 97.00 194 TYR A O 1
ATOM 1586 N N . LEU A 1 195 ? 3.235 -3.324 8.780 1.00 96.31 195 LEU A N 1
ATOM 1587 C CA . LEU A 1 195 ? 1.924 -3.019 9.342 1.00 96.31 195 LEU A CA 1
ATOM 1588 C C . LEU A 1 195 ? 2.035 -1.717 10.134 1.00 96.31 195 LEU A C 1
ATOM 1590 O O . LEU A 1 195 ? 2.786 -1.659 11.104 1.00 96.31 195 LEU A O 1
ATOM 1594 N N . SER A 1 196 ? 1.275 -0.692 9.758 1.00 96.69 196 SER A N 1
ATOM 1595 C CA . SER A 1 196 ? 1.115 0.547 10.527 1.00 96.69 196 SER A CA 1
ATOM 1596 C C . SER A 1 196 ? -0.303 0.642 11.078 1.00 96.69 196 SER A C 1
ATOM 1598 O O . SER A 1 196 ? -1.255 0.475 10.321 1.00 96.69 196 SER A O 1
ATOM 1600 N N . VAL A 1 197 ? -0.465 0.937 12.368 1.00 96.25 197 VAL A N 1
ATOM 1601 C CA . VAL A 1 197 ? -1.782 1.097 13.009 1.00 96.25 197 VAL A CA 1
ATOM 1602 C C . VAL A 1 197 ? -1.959 2.515 13.521 1.00 96.25 197 VAL A C 1
ATOM 1604 O O . VAL A 1 197 ? -1.045 3.107 14.099 1.00 96.25 197 VAL A O 1
ATOM 1607 N N . PHE A 1 198 ? -3.157 3.043 13.300 1.00 95.62 198 PHE A N 1
ATOM 1608 C CA . PHE A 1 198 ? -3.558 4.407 13.580 1.00 95.62 198 PHE A CA 1
ATOM 1609 C C . PHE A 1 198 ? -4.772 4.421 14.504 1.00 95.62 198 PHE A C 1
ATOM 1611 O O . PHE A 1 198 ? -5.708 3.646 14.319 1.00 95.62 198 PHE A O 1
ATOM 1618 N N . GLU A 1 199 ? -4.758 5.338 15.465 1.00 93.69 199 GLU A N 1
ATOM 1619 C CA . GLU A 1 199 ? -5.914 5.721 16.272 1.00 93.69 199 GLU A CA 1
ATOM 1620 C C . GLU A 1 199 ? -6.288 7.157 15.886 1.00 93.69 199 GLU A C 1
ATOM 1622 O O . GLU A 1 199 ? -5.496 8.098 16.034 1.00 93.69 199 GLU A O 1
ATOM 1627 N N . GLY A 1 200 ? -7.456 7.314 15.258 1.00 91.44 200 GLY A N 1
ATOM 1628 C CA . GLY A 1 200 ? -7.758 8.515 14.481 1.00 91.44 200 GLY A CA 1
ATOM 1629 C C . GLY A 1 200 ? -6.712 8.739 13.379 1.00 91.44 200 GLY A C 1
ATOM 1630 O O . GLY A 1 200 ? -6.467 7.856 12.561 1.00 91.44 200 GLY A O 1
ATOM 1631 N N . LYS A 1 201 ? -6.076 9.918 13.367 1.00 93.81 201 LYS A N 1
ATOM 1632 C CA . LYS A 1 201 ? -5.007 10.270 12.408 1.00 93.81 201 LYS A CA 1
ATOM 1633 C C . LYS A 1 201 ? -3.590 10.007 12.940 1.00 93.81 201 LYS A C 1
ATOM 1635 O O . LYS A 1 201 ? -2.609 10.274 12.251 1.00 93.81 201 LYS A O 1
ATOM 1640 N N . LYS A 1 202 ? -3.455 9.536 14.185 1.00 94.50 202 LYS A N 1
ATOM 1641 C CA . LYS A 1 202 ? -2.158 9.349 14.846 1.00 94.50 202 LYS A CA 1
ATOM 1642 C C . LYS A 1 202 ? -1.688 7.910 14.671 1.00 94.50 202 LYS A C 1
ATOM 1644 O O . LYS A 1 202 ? -2.380 6.987 15.085 1.00 94.50 202 LYS A O 1
ATOM 1649 N N . LYS A 1 203 ? -0.483 7.719 14.129 1.00 95.38 203 LYS A N 1
ATOM 1650 C CA . LYS A 1 203 ? 0.180 6.408 14.107 1.00 95.38 203 LYS A CA 1
ATOM 1651 C C . LYS A 1 203 ? 0.593 6.015 15.527 1.00 95.38 203 LYS A C 1
ATOM 1653 O O . LYS A 1 203 ? 1.296 6.779 16.188 1.00 95.38 203 LYS A O 1
ATOM 1658 N N . ILE A 1 204 ? 0.155 4.846 15.982 1.00 94.81 204 ILE A N 1
ATOM 1659 C CA . ILE A 1 204 ? 0.423 4.316 17.330 1.00 94.81 204 ILE A CA 1
ATOM 1660 C C . ILE A 1 204 ? 1.330 3.083 17.315 1.00 94.81 204 ILE A C 1
ATOM 1662 O O . ILE A 1 204 ? 1.961 2.782 18.320 1.00 94.81 204 ILE A O 1
ATOM 1666 N N . PHE A 1 205 ? 1.420 2.381 16.185 1.00 94.56 205 PHE A N 1
ATOM 1667 C CA . PHE A 1 205 ? 2.225 1.171 16.057 1.00 94.56 205 PHE A CA 1
ATOM 1668 C C . PHE A 1 205 ? 2.738 1.021 14.629 1.00 94.56 205 PHE A C 1
ATOM 1670 O O . PHE A 1 205 ? 2.040 1.358 13.671 1.00 94.56 205 PHE A O 1
ATOM 1677 N N . GLU A 1 206 ? 3.950 0.494 14.494 1.00 94.88 206 GLU A N 1
ATOM 1678 C CA . GLU A 1 206 ? 4.531 0.113 13.215 1.00 94.88 206 GLU A CA 1
ATOM 1679 C C . GLU A 1 206 ? 5.479 -1.071 13.407 1.00 94.88 206 GLU A C 1
ATOM 1681 O O . GLU A 1 206 ? 6.308 -1.060 14.315 1.00 94.88 206 GLU A O 1
ATOM 1686 N N . SER A 1 207 ? 5.354 -2.098 12.567 1.00 94.31 207 SER A N 1
ATOM 1687 C CA . SER A 1 207 ? 6.187 -3.300 12.652 1.00 94.31 207 SER A CA 1
ATOM 1688 C C . SER A 1 207 ? 6.476 -3.879 11.274 1.00 94.31 207 SER A C 1
ATOM 1690 O O . SER A 1 207 ? 5.601 -3.868 10.405 1.00 94.31 207 SER A O 1
ATOM 1692 N N . ASP A 1 208 ? 7.704 -4.368 11.086 1.00 94.31 208 ASP A N 1
ATOM 1693 C CA . ASP A 1 208 ? 8.074 -5.174 9.924 1.00 94.31 208 ASP A CA 1
ATOM 1694 C C . ASP A 1 208 ? 7.432 -6.562 10.077 1.00 94.31 208 ASP A C 1
ATOM 1696 O O . ASP A 1 208 ? 7.620 -7.253 11.082 1.00 94.31 208 ASP A O 1
ATOM 1700 N N . ILE A 1 209 ? 6.626 -6.932 9.087 1.00 92.06 209 ILE A N 1
ATOM 1701 C CA . ILE A 1 209 ? 5.885 -8.192 9.013 1.00 92.06 209 ILE A CA 1
ATOM 1702 C C . ILE A 1 209 ? 6.373 -9.070 7.851 1.00 92.06 209 ILE A C 1
ATOM 1704 O O . ILE A 1 209 ? 5.695 -10.023 7.465 1.00 92.06 209 ILE A O 1
ATOM 1708 N N . SER A 1 210 ? 7.540 -8.768 7.273 1.00 89.50 210 SER A N 1
ATOM 1709 C CA . SER A 1 210 ? 8.110 -9.501 6.131 1.00 89.50 210 SER A CA 1
ATOM 1710 C C . SER A 1 210 ? 8.367 -10.979 6.428 1.00 89.50 210 SER A C 1
ATOM 1712 O O . SER A 1 210 ? 8.341 -11.801 5.513 1.00 89.50 210 SER A O 1
ATOM 1714 N N . GLN A 1 211 ? 8.589 -11.324 7.698 1.00 83.38 211 GLN A N 1
ATOM 1715 C CA . GLN A 1 211 ? 8.775 -12.692 8.179 1.00 83.38 211 GLN A CA 1
ATOM 1716 C C . GLN A 1 211 ? 7.514 -13.562 8.075 1.00 83.38 211 GLN A C 1
ATOM 1718 O O . GLN A 1 211 ? 7.635 -14.783 8.106 1.00 83.38 211 GLN A O 1
ATOM 1723 N N . TYR A 1 212 ? 6.321 -12.973 7.929 1.00 83.12 212 TYR A N 1
ATOM 1724 C CA . TYR A 1 212 ? 5.066 -13.715 7.787 1.00 83.12 212 TYR A CA 1
ATOM 1725 C C . TYR A 1 212 ? 4.700 -13.835 6.302 1.00 83.12 212 TYR A C 1
ATOM 1727 O O . TYR A 1 212 ? 4.107 -12.911 5.746 1.00 83.12 212 TYR A O 1
ATOM 1735 N N . PRO A 1 213 ? 4.993 -14.941 5.600 1.00 71.81 213 PRO A N 1
ATOM 1736 C CA . PRO A 1 213 ? 4.796 -15.003 4.147 1.00 71.81 213 PRO A CA 1
ATOM 1737 C C . PRO A 1 213 ? 3.331 -14.907 3.720 1.00 71.81 213 PRO A C 1
ATOM 1739 O O . PRO A 1 213 ? 3.050 -14.457 2.607 1.00 71.81 213 PRO A O 1
ATOM 1742 N N . ASN A 1 214 ? 2.403 -15.248 4.617 1.00 77.94 214 ASN A N 1
ATOM 1743 C CA . ASN A 1 214 ? 0.966 -15.139 4.393 1.00 77.94 214 ASN A CA 1
ATOM 1744 C C . ASN A 1 214 ? 0.369 -13.858 4.994 1.00 77.94 214 ASN A C 1
ATOM 1746 O O . ASN A 1 214 ? -0.840 -13.787 5.208 1.00 77.94 214 ASN A O 1
ATOM 1750 N N . TRP A 1 215 ? 1.171 -12.798 5.178 1.00 84.69 215 TRP A N 1
ATOM 1751 C CA . TRP A 1 215 ? 0.684 -11.460 5.549 1.00 84.69 215 TRP A CA 1
ATOM 1752 C C . TRP A 1 215 ? -0.480 -10.982 4.661 1.00 84.69 215 TRP A C 1
ATOM 1754 O O . TRP A 1 215 ? -1.335 -10.219 5.102 1.00 84.69 215 TRP A O 1
ATOM 1764 N N . LYS A 1 216 ? -0.554 -11.453 3.407 1.00 83.94 216 LYS A N 1
ATOM 1765 C CA . LYS A 1 216 ? -1.654 -11.161 2.472 1.00 83.94 216 LYS A CA 1
ATOM 1766 C C . LYS A 1 216 ? -3.012 -11.621 3.004 1.00 83.94 216 LYS A C 1
ATOM 1768 O O . LYS A 1 216 ? -4.006 -10.931 2.786 1.00 83.94 216 LYS A O 1
ATOM 1773 N N . ASN A 1 217 ? -3.028 -12.738 3.730 1.00 83.56 217 ASN A N 1
ATOM 1774 C CA . ASN A 1 217 ? -4.210 -13.353 4.333 1.00 83.56 217 ASN A CA 1
ATOM 1775 C C . ASN A 1 217 ? -4.472 -12.856 5.760 1.00 83.56 217 ASN A C 1
ATOM 1777 O O . ASN A 1 217 ? -5.409 -13.326 6.397 1.00 83.56 217 ASN A O 1
ATOM 1781 N N . MET A 1 218 ? -3.677 -11.904 6.258 1.00 87.19 218 MET A N 1
ATOM 1782 C CA . MET A 1 218 ? -3.853 -11.340 7.593 1.00 87.19 218 MET A CA 1
ATOM 1783 C C . MET A 1 218 ? -5.281 -10.827 7.799 1.00 87.19 218 MET A C 1
ATOM 1785 O O . MET A 1 218 ? -5.896 -10.267 6.882 1.00 87.19 218 MET A O 1
ATOM 1789 N N . LEU A 1 219 ? -5.790 -11.002 9.015 1.00 87.19 219 LEU A N 1
ATOM 1790 C CA . LEU A 1 219 ? -7.090 -10.507 9.452 1.00 87.19 219 LEU A CA 1
ATOM 1791 C C . LEU A 1 219 ? -6.910 -9.642 10.696 1.00 87.19 219 LEU A C 1
ATOM 1793 O O . LEU A 1 219 ? -6.166 -10.004 11.601 1.00 87.19 219 LEU A O 1
ATOM 1797 N N . MET A 1 220 ? -7.619 -8.520 10.765 1.00 89.38 220 MET A N 1
ATOM 1798 C CA . MET A 1 220 ? -7.741 -7.736 11.992 1.00 89.38 220 MET A CA 1
ATOM 1799 C C . MET A 1 220 ? -8.960 -8.253 12.761 1.00 89.38 220 MET A C 1
ATOM 1801 O O . MET A 1 220 ? -10.079 -8.167 12.259 1.00 89.38 220 MET A O 1
ATOM 1805 N N . LEU A 1 221 ? -8.743 -8.842 13.938 1.00 85.62 221 LEU A N 1
ATOM 1806 C CA . LEU A 1 221 ? -9.811 -9.447 14.743 1.00 85.62 221 LEU A CA 1
ATOM 1807 C C . LEU A 1 221 ? -10.518 -8.409 15.620 1.00 85.62 221 LEU A C 1
ATOM 1809 O O . LEU A 1 221 ? -11.725 -8.485 15.837 1.00 85.62 221 LEU A O 1
ATOM 1813 N N . ASN A 1 222 ? -9.755 -7.453 16.146 1.00 87.25 222 ASN A N 1
ATOM 1814 C CA . ASN A 1 222 ? -10.224 -6.347 16.974 1.00 87.25 222 ASN A CA 1
ATOM 1815 C C . ASN A 1 222 ? -9.205 -5.189 16.903 1.00 87.25 222 ASN A C 1
ATOM 1817 O O . ASN A 1 222 ? -8.258 -5.246 16.122 1.00 87.25 222 ASN A O 1
ATOM 1821 N N . ASP A 1 223 ? -9.388 -4.150 17.719 1.00 88.88 223 ASP A N 1
ATOM 1822 C CA . ASP A 1 223 ? -8.525 -2.960 17.756 1.00 88.88 223 ASP A CA 1
ATOM 1823 C C . ASP A 1 223 ? -7.032 -3.267 18.005 1.00 88.88 223 ASP A C 1
ATOM 1825 O O . ASP A 1 223 ? -6.158 -2.525 17.556 1.00 88.88 223 ASP A O 1
ATOM 1829 N N . SER A 1 224 ? -6.692 -4.345 18.705 1.00 86.44 224 SER A N 1
ATOM 1830 C CA . SER A 1 224 ? -5.310 -4.667 19.071 1.00 86.44 224 SER A CA 1
ATOM 1831 C C . SER A 1 224 ? -4.782 -5.960 18.467 1.00 86.44 224 SER A C 1
ATOM 1833 O O . SER A 1 224 ? -3.571 -6.142 18.474 1.00 86.44 224 SER A O 1
ATOM 1835 N N . THR A 1 225 ? -5.623 -6.845 17.938 1.00 86.50 225 THR A N 1
ATOM 1836 C CA . THR A 1 225 ? -5.210 -8.200 17.557 1.00 86.50 225 THR A CA 1
ATOM 1837 C C . THR A 1 225 ? -5.318 -8.450 16.056 1.00 86.50 225 THR A C 1
ATOM 1839 O O . THR A 1 225 ? -6.387 -8.296 15.459 1.00 86.50 225 THR A O 1
ATOM 1842 N N . PHE A 1 226 ? -4.227 -8.944 15.474 1.00 88.81 226 PHE A N 1
ATOM 1843 C CA . PHE A 1 226 ? -4.149 -9.430 14.101 1.00 88.81 226 PHE A CA 1
ATOM 1844 C C . PHE A 1 226 ? -3.877 -10.931 14.089 1.00 88.81 226 PHE A C 1
ATOM 1846 O O . PHE A 1 226 ? -3.029 -11.414 14.834 1.00 88.81 226 PHE A O 1
ATOM 1853 N N . LEU A 1 227 ? -4.583 -11.653 13.225 1.00 85.00 227 LEU A N 1
ATOM 1854 C CA . LEU A 1 227 ? -4.355 -13.062 12.932 1.00 85.00 227 LEU A CA 1
ATOM 1855 C C . LEU A 1 227 ? -3.517 -13.175 11.662 1.00 85.00 227 LEU A C 1
ATOM 1857 O O . LEU A 1 227 ? -3.889 -12.618 10.625 1.00 85.00 227 LEU A O 1
ATOM 1861 N N . MET A 1 228 ? -2.418 -13.915 11.730 1.00 83.06 228 MET A N 1
ATOM 1862 C CA . MET A 1 228 ? -1.555 -14.218 10.592 1.00 83.06 228 MET A CA 1
ATOM 1863 C C . MET A 1 228 ? -1.318 -15.721 10.537 1.00 83.06 228 MET A C 1
ATOM 1865 O O . MET A 1 228 ? -1.185 -16.372 11.564 1.00 83.06 228 MET A O 1
ATOM 1869 N N . GLU A 1 229 ? -1.272 -16.293 9.343 1.00 73.88 229 GLU A N 1
ATOM 1870 C CA . GLU A 1 229 ? -0.899 -17.697 9.183 1.00 73.88 229 GLU A CA 1
ATOM 1871 C C . GLU A 1 229 ? 0.627 -17.836 9.278 1.00 73.88 229 GLU A C 1
ATOM 1873 O O . GLU A 1 229 ? 1.368 -17.085 8.629 1.00 73.88 229 GLU A O 1
ATOM 1878 N N . LYS A 1 230 ? 1.092 -18.780 10.102 1.00 68.81 230 LYS A N 1
ATOM 1879 C CA . LYS A 1 230 ? 2.512 -19.090 10.282 1.00 68.81 230 LYS A CA 1
ATOM 1880 C C . LYS A 1 230 ? 2.938 -20.111 9.227 1.00 68.81 230 LYS A C 1
ATOM 1882 O O . LYS A 1 230 ? 2.175 -21.007 8.876 1.00 68.81 230 LYS A O 1
ATOM 1887 N N . VAL A 1 231 ? 4.174 -20.002 8.742 1.00 64.44 231 VAL A N 1
ATOM 1888 C CA . VAL A 1 231 ? 4.773 -21.096 7.962 1.00 64.44 231 VAL A CA 1
ATOM 1889 C C . VAL A 1 231 ? 4.889 -22.308 8.872 1.00 64.44 231 VAL A C 1
ATOM 1891 O O . VAL A 1 231 ? 5.403 -22.148 9.984 1.00 64.44 231 VAL A O 1
ATOM 1894 N N . PRO A 1 232 ? 4.453 -23.495 8.429 1.00 59.03 232 PRO A N 1
ATOM 1895 C CA . PRO A 1 232 ? 4.781 -24.719 9.133 1.00 59.03 232 PRO A CA 1
ATOM 1896 C C . PRO A 1 232 ? 6.301 -24.787 9.326 1.00 59.03 232 PRO A C 1
ATOM 1898 O O . PRO A 1 232 ? 7.054 -24.601 8.369 1.00 59.03 232 PRO A O 1
ATOM 1901 N N . GLU A 1 233 ? 6.763 -25.002 10.556 1.00 59.91 233 GLU A N 1
ATOM 1902 C CA . GLU A 1 233 ? 8.155 -25.413 10.759 1.00 59.91 233 GLU A CA 1
ATOM 1903 C C . GLU A 1 233 ? 8.351 -26.770 10.060 1.00 59.91 233 GLU A C 1
ATOM 1905 O O . GLU A 1 233 ? 7.375 -27.503 9.890 1.00 59.91 233 GLU A O 1
ATOM 1910 N N . GLU A 1 234 ? 9.573 -27.090 9.612 1.00 55.84 234 GLU A N 1
ATOM 1911 C CA . GLU A 1 234 ? 9.862 -28.249 8.735 1.00 55.84 234 GLU A CA 1
ATOM 1912 C C . GLU A 1 234 ? 9.401 -29.619 9.299 1.00 55.84 234 GLU A C 1
ATOM 1914 O O . GLU A 1 234 ? 9.383 -30.598 8.559 1.00 55.84 234 GLU A O 1
ATOM 1919 N N . ASP A 1 235 ? 8.931 -29.666 10.552 1.00 58.03 235 ASP A N 1
ATOM 1920 C CA . ASP A 1 235 ? 8.468 -30.853 11.280 1.00 58.03 235 ASP A CA 1
ATOM 1921 C C . ASP A 1 235 ? 6.958 -30.869 11.639 1.00 58.03 235 ASP A C 1
ATOM 1923 O O . ASP A 1 235 ? 6.516 -31.755 12.372 1.00 58.03 235 ASP A O 1
ATOM 1927 N N . ILE A 1 236 ? 6.137 -29.919 11.164 1.00 55.47 236 ILE A N 1
ATOM 1928 C CA . ILE A 1 236 ? 4.679 -29.926 11.424 1.00 55.47 236 ILE A CA 1
ATOM 1929 C C . ILE A 1 236 ? 3.968 -30.788 10.370 1.00 55.47 236 ILE A C 1
ATOM 1931 O O . ILE A 1 236 ? 4.172 -30.610 9.168 1.00 55.47 236 ILE A O 1
ATOM 1935 N N . GLU A 1 237 ? 3.121 -31.727 10.809 1.00 50.69 237 GLU A N 1
ATOM 1936 C CA . GLU A 1 237 ? 2.348 -32.585 9.907 1.00 50.69 237 GLU A CA 1
ATOM 1937 C C . GLU A 1 237 ? 1.544 -31.754 8.879 1.00 50.69 237 GLU A C 1
ATOM 1939 O O . GLU A 1 237 ? 0.963 -30.725 9.231 1.00 50.69 237 GLU A O 1
ATOM 1944 N N . PRO A 1 238 ? 1.429 -32.204 7.613 1.00 54.19 238 PRO A N 1
ATOM 1945 C CA . PRO A 1 238 ? 0.854 -31.436 6.496 1.00 54.19 238 PRO A CA 1
ATOM 1946 C C . PRO A 1 238 ? -0.633 -31.046 6.635 1.00 54.19 238 PRO A C 1
ATOM 1948 O O . PRO A 1 238 ? -1.186 -30.437 5.721 1.00 54.19 238 PRO A O 1
ATOM 1951 N N . ASN A 1 239 ? -1.279 -31.379 7.756 1.00 55.53 239 ASN A N 1
ATOM 1952 C CA . ASN A 1 239 ? -2.693 -31.124 8.023 1.00 55.53 239 ASN A CA 1
ATOM 1953 C C . ASN A 1 239 ? -2.948 -30.070 9.117 1.00 55.53 239 ASN A C 1
ATOM 1955 O O . ASN A 1 239 ? -4.112 -29.786 9.402 1.00 55.53 239 ASN A O 1
ATOM 1959 N N . GLU A 1 240 ? -1.913 -29.482 9.725 1.00 56.72 240 GLU A N 1
ATOM 1960 C CA . GLU A 1 240 ? -2.083 -28.442 10.746 1.00 56.72 240 GLU A CA 1
ATOM 1961 C C . GLU A 1 240 ? -1.736 -27.051 10.198 1.00 56.72 240 GLU A C 1
ATOM 1963 O O . GLU A 1 240 ? -0.597 -26.751 9.843 1.00 56.72 240 GLU A O 1
ATOM 1968 N N . THR A 1 241 ? -2.741 -26.170 10.136 1.00 63.75 241 THR A N 1
ATOM 1969 C CA . THR A 1 241 ? -2.536 -24.741 9.865 1.00 63.75 241 THR A CA 1
ATOM 1970 C C . THR A 1 241 ? -2.372 -24.002 11.186 1.00 63.75 241 THR A C 1
ATOM 1972 O O . THR A 1 241 ? -3.328 -23.852 11.949 1.00 63.75 241 THR A O 1
ATOM 1975 N N . THR A 1 242 ? -1.165 -23.509 11.444 1.00 68.81 242 THR A N 1
ATOM 1976 C CA . THR A 1 242 ? -0.864 -22.728 12.647 1.00 68.81 242 THR A CA 1
ATOM 1977 C C . THR A 1 242 ? -1.070 -21.243 12.382 1.00 68.81 242 THR A C 1
ATOM 1979 O O . THR A 1 242 ? -0.605 -20.703 11.378 1.00 68.81 242 THR A O 1
ATOM 1982 N N . PHE A 1 243 ? -1.731 -20.561 13.314 1.00 78.12 243 PHE A N 1
ATOM 1983 C CA . PHE A 1 243 ? -1.906 -19.114 13.275 1.00 78.12 243 PHE A CA 1
ATOM 1984 C C . PHE A 1 243 ? -1.132 -18.439 14.403 1.00 78.12 243 PHE A C 1
ATOM 1986 O O . PHE A 1 243 ? -1.055 -18.950 15.519 1.00 78.12 243 PHE A O 1
ATOM 1993 N N . GLU A 1 244 ? -0.604 -17.258 14.114 1.00 79.94 244 GLU A N 1
ATOM 1994 C CA . GLU A 1 244 ? 0.039 -16.372 15.069 1.00 79.94 244 GLU A CA 1
ATOM 1995 C C . GLU A 1 244 ? -0.826 -15.133 15.305 1.00 79.94 244 GLU A C 1
ATOM 1997 O O . GLU A 1 244 ? -1.422 -14.570 14.379 1.00 79.94 244 GLU A O 1
ATOM 2002 N N . LEU A 1 245 ? -0.899 -14.717 16.570 1.00 85.56 245 LEU A N 1
ATOM 2003 C CA . LEU A 1 245 ? -1.597 -13.510 16.986 1.00 85.56 245 LEU A CA 1
ATOM 2004 C C . LEU A 1 245 ? -0.583 -12.403 17.251 1.00 85.56 245 LEU A C 1
ATOM 2006 O O . LEU A 1 245 ? 0.156 -12.450 18.233 1.00 85.56 245 LEU A O 1
ATOM 2010 N N . LEU A 1 246 ? -0.606 -11.360 16.427 1.00 84.69 246 LEU A N 1
ATOM 2011 C CA . LEU A 1 246 ? 0.092 -10.118 16.734 1.00 84.69 246 LEU A CA 1
ATOM 2012 C C . LEU A 1 246 ? -0.841 -9.232 17.556 1.00 84.69 246 LEU A C 1
ATOM 2014 O O . LEU A 1 246 ? -1.867 -8.773 17.053 1.00 84.69 246 LEU A O 1
ATOM 2018 N N . THR A 1 247 ? -0.484 -8.995 18.818 1.00 87.06 247 THR A N 1
ATOM 2019 C CA . THR A 1 247 ? -1.246 -8.121 19.718 1.00 87.06 247 THR A CA 1
ATOM 2020 C C . THR A 1 247 ? -0.483 -6.829 19.983 1.00 87.06 247 THR A C 1
ATOM 2022 O O . THR A 1 247 ? 0.661 -6.852 20.427 1.00 87.06 247 THR A O 1
ATOM 2025 N N . ILE A 1 248 ? -1.131 -5.697 19.722 1.00 85.06 248 ILE A N 1
ATOM 2026 C CA . ILE A 1 248 ? -0.614 -4.355 19.982 1.00 85.06 248 ILE A CA 1
ATOM 2027 C C . ILE A 1 248 ? -1.008 -3.956 21.398 1.00 85.06 248 ILE A C 1
ATOM 2029 O O . ILE A 1 248 ? -2.181 -3.680 21.672 1.00 85.06 248 ILE A O 1
ATOM 2033 N N . THR A 1 249 ? -0.024 -3.908 22.287 1.00 74.19 249 THR A N 1
ATOM 2034 C CA . THR A 1 249 ? -0.195 -3.368 23.637 1.00 74.19 249 THR A CA 1
ATOM 2035 C C . THR A 1 249 ? -0.255 -1.833 23.570 1.00 74.19 249 THR A C 1
ATOM 2037 O O . THR A 1 249 ? 0.530 -1.258 22.813 1.00 74.19 249 THR A O 1
ATOM 2040 N N . PRO A 1 250 ? -1.190 -1.176 24.284 1.00 58.97 250 PRO A N 1
ATOM 2041 C CA . PRO A 1 250 ? -1.289 0.286 24.352 1.00 58.97 250 PRO A CA 1
ATOM 2042 C C . PRO A 1 250 ? -0.019 0.983 24.852 1.00 58.97 250 PRO A C 1
ATOM 2044 O O . PRO A 1 250 ? 0.691 0.383 25.692 1.00 58.97 250 PRO A O 1
#

pLDDT: mean 72.53, std 24.45, range [24.58, 97.25]